Protein AF-A0A9E3R5L1-F1 (afdb_monomer)

Solvent-accessible surface area (backbone atoms only — not comparable to full-atom values): 11360 Å² total; per-residue (Å²): 120,70,68,60,60,53,52,54,38,52,51,32,18,50,50,22,29,52,51,31,49,51,34,52,47,50,62,72,44,40,66,56,45,39,36,76,72,64,64,63,73,70,47,83,95,72,54,56,70,69,57,54,51,51,49,53,48,43,71,44,42,57,57,54,51,43,52,50,36,45,52,46,30,72,76,67,40,86,84,52,50,42,67,37,18,50,55,19,38,45,42,63,57,52,50,49,52,46,42,60,71,43,39,40,62,52,51,51,64,70,58,50,41,78,62,45,54,67,53,44,50,67,32,57,52,72,88,45,89,71,7,42,32,52,25,14,48,65,42,39,66,73,75,44,84,59,65,65,37,39,58,74,58,43,33,73,45,60,39,72,74,57,90,66,88,68,69,75,94,38,79,31,46,41,83,24,35,53,32,90,47,84,70,58,84,40,40,31,27,45,35,33,33,60,44,96,88,44,24,27,71,46,76,46,83,44,73,106

Secondary structure (DSSP, 8-state):
-HHHHHHHHHHHHHHHHHHHHHHHHHHHSHHHIIIIIT-----GGG--HHHHHHHHHHHHHHHHHHHHHHHHHHHH-TTS-HHHHHHHHHHHHHHHHHHHHHHHHHHHHHH-----HHHHHHTTTTTSSS-HHHHHHHHHHHH---TT-BHHHHHHHH-SPPP-SS-TTSSEEEEEEE-SSSS--SEEEEEEEE-TTSBEEEEEEEE-

Nearest PDB structures (foldseek):
  7rj5-assembly1_E  TM=6.585E-01  e=2.493E-02  Escherichia coli
  7ri5-assembly1_E  TM=6.584E-01  e=5.677E-02  Escherichia coli
  7nri-assembly1_E  TM=5.928E-01  e=3.990E-02  Escherichia coli K-12
  6v05-assembly1_E  TM=5.918E-01  e=6.771E-02  Escherichia coli K-12
  9cny-assembly1_E  TM=6.026E-01  e=1.084E-01  Escherichia coli

Foldseek 3Di:
DVVVVVVQLVVLLQVLQVLLVVLVVCLVCVVVCCCVVVVPPDDPVRHDPVSVVVNVCSNCVSVVVLVVLVVCCVVPNPPHDSVSSVNSNCVVVVVVVCCLQCVLVVVLVVLADADDQVLLQVQPPQVDQFTPQSNHVVNCVVPPDQFFDAPVVVCSRRNDADDDPPPPVAPGKDWGHFDRHSDGPWTWIWGWHADPVRGTHDIDIDID

Structure (mmCIF, N/CA/C/O backbone):
data_AF-A0A9E3R5L1-F1
#
_entry.id   AF-A0A9E3R5L1-F1
#
loop_
_atom_site.group_PDB
_atom_site.id
_atom_site.type_symbol
_atom_site.label_atom_id
_atom_site.label_alt_id
_atom_site.label_comp_id
_atom_site.label_asym_id
_atom_site.label_entity_id
_atom_site.label_seq_id
_atom_site.pdbx_PDB_ins_code
_atom_site.Cartn_x
_atom_site.Cartn_y
_atom_site.Cartn_z
_atom_site.occupancy
_atom_site.B_iso_or_equiv
_atom_site.auth_seq_id
_atom_site.auth_comp_id
_atom_site.auth_asym_id
_atom_site.auth_atom_id
_atom_site.pdbx_PDB_model_num
ATOM 1 N N . MET A 1 1 ? -4.286 -2.050 -43.774 1.00 58.56 1 MET A N 1
ATOM 2 C CA . MET A 1 1 ? -3.396 -0.946 -43.329 1.00 58.56 1 MET A CA 1
ATOM 3 C C . MET A 1 1 ? -3.517 -0.615 -41.830 1.00 58.56 1 MET A C 1
ATOM 5 O O . MET A 1 1 ? -2.526 -0.241 -41.217 1.00 58.56 1 MET A O 1
ATOM 9 N N . THR A 1 2 ? -4.691 -0.752 -41.201 1.00 61.81 2 THR A N 1
ATOM 10 C CA . THR A 1 2 ? -4.907 -0.498 -39.755 1.00 61.81 2 THR A CA 1
ATOM 11 C C . THR A 1 2 ? -4.370 -1.606 -38.832 1.00 61.81 2 THR A C 1
ATOM 13 O O . THR A 1 2 ? -3.871 -1.323 -37.743 1.00 61.81 2 THR A O 1
ATOM 16 N N . THR A 1 3 ? -4.399 -2.863 -39.275 1.00 63.84 3 THR A N 1
ATOM 17 C CA . THR A 1 3 ? -3.914 -4.041 -38.530 1.00 63.84 3 THR A CA 1
ATOM 18 C C . THR A 1 3 ? -2.391 -4.076 -38.353 1.00 63.84 3 THR A C 1
ATOM 20 O O . THR A 1 3 ? -1.910 -4.432 -37.281 1.00 63.84 3 THR A O 1
ATOM 23 N N . GLU A 1 4 ? -1.616 -3.629 -39.343 1.00 64.50 4 GLU A N 1
ATOM 24 C CA . GLU A 1 4 ? -0.148 -3.555 -39.230 1.00 64.50 4 GLU A CA 1
ATOM 25 C C . GLU A 1 4 ? 0.301 -2.428 -38.287 1.00 64.50 4 GLU A C 1
ATOM 27 O O . GLU A 1 4 ? 1.125 -2.645 -37.400 1.00 64.50 4 GLU A O 1
ATOM 32 N N . ARG A 1 5 ? -0.334 -1.245 -38.366 1.00 66.12 5 ARG A N 1
ATOM 33 C CA . ARG A 1 5 ? -0.051 -0.117 -37.453 1.00 66.12 5 ARG A CA 1
ATOM 34 C C . ARG A 1 5 ? -0.268 -0.470 -35.980 1.00 66.12 5 ARG A C 1
ATOM 36 O O . ARG A 1 5 ? 0.468 0.018 -35.122 1.00 66.12 5 ARG A O 1
ATOM 43 N N . THR A 1 6 ? -1.272 -1.294 -35.682 1.00 68.00 6 THR A N 1
ATOM 44 C CA . THR A 1 6 ? -1.582 -1.739 -34.313 1.00 68.00 6 THR A CA 1
ATOM 45 C C . THR A 1 6 ? -0.683 -2.884 -33.845 1.00 68.00 6 THR A C 1
ATOM 47 O O . THR A 1 6 ? -0.411 -2.994 -32.649 1.00 68.00 6 THR A O 1
ATOM 50 N N . ALA A 1 7 ? -0.190 -3.733 -34.751 1.00 70.44 7 ALA A N 1
ATOM 51 C CA . ALA A 1 7 ? 0.807 -4.754 -34.431 1.00 70.44 7 ALA A CA 1
ATOM 52 C C . ALA A 1 7 ? 2.157 -4.126 -34.038 1.00 70.44 7 ALA A C 1
ATOM 54 O O . ALA A 1 7 ? 2.744 -4.519 -33.030 1.00 70.44 7 ALA A O 1
ATOM 55 N N . ASP A 1 8 ? 2.598 -3.087 -34.751 1.00 83.81 8 ASP A N 1
ATOM 56 C CA . ASP A 1 8 ? 3.853 -2.394 -34.435 1.00 83.81 8 ASP A CA 1
ATOM 57 C C . ASP A 1 8 ? 3.793 -1.657 -33.095 1.00 83.81 8 ASP A C 1
ATOM 59 O O . ASP A 1 8 ? 4.731 -1.728 -32.305 1.00 83.81 8 ASP A O 1
ATOM 63 N N . GLY A 1 9 ? 2.673 -0.994 -32.791 1.00 90.75 9 GLY A N 1
ATOM 64 C CA . GLY A 1 9 ? 2.480 -0.334 -31.496 1.00 90.75 9 GLY A CA 1
ATOM 65 C C . GLY A 1 9 ? 2.619 -1.300 -30.315 1.00 90.75 9 GLY A C 1
ATOM 66 O O . GLY A 1 9 ? 3.332 -1.002 -29.359 1.00 90.75 9 GLY A O 1
ATOM 67 N N . ARG A 1 10 ? 2.012 -2.490 -30.415 1.00 94.31 10 ARG A N 1
ATOM 68 C CA . ARG A 1 10 ? 2.097 -3.533 -29.378 1.00 94.31 10 ARG A CA 1
ATOM 69 C C . ARG A 1 10 ? 3.524 -4.030 -29.157 1.00 94.31 10 ARG A C 1
ATOM 71 O O . ARG A 1 10 ? 3.917 -4.225 -28.014 1.00 94.31 10 ARG A O 1
ATOM 78 N N . ARG A 1 11 ? 4.316 -4.180 -30.224 1.00 95.12 11 ARG A N 1
ATOM 79 C CA . ARG A 1 11 ? 5.730 -4.586 -30.127 1.00 95.12 11 ARG A CA 1
ATOM 80 C C . ARG A 1 11 ? 6.572 -3.550 -29.386 1.00 95.12 11 ARG A C 1
ATOM 82 O O . ARG A 1 11 ? 7.319 -3.915 -28.487 1.00 95.12 11 ARG A O 1
ATOM 89 N N . PHE A 1 12 ? 6.426 -2.266 -29.722 1.00 95.94 12 PHE A N 1
ATOM 90 C CA . PHE A 1 12 ? 7.156 -1.198 -29.031 1.00 95.94 12 PHE A CA 1
ATOM 91 C C . PHE A 1 12 ? 6.730 -1.063 -27.567 1.00 95.94 12 PHE A C 1
ATOM 93 O O . PHE A 1 12 ? 7.592 -0.877 -26.715 1.00 95.94 12 PHE A O 1
ATOM 100 N N . PHE A 1 13 ? 5.436 -1.216 -27.267 1.00 97.75 13 PHE A N 1
ATOM 101 C CA . PHE A 1 13 ? 4.949 -1.281 -25.888 1.00 97.75 13 PHE A CA 1
ATOM 102 C C . PHE A 1 13 ? 5.577 -2.447 -25.118 1.00 97.75 13 PHE A C 1
ATOM 104 O O . PHE A 1 13 ? 6.162 -2.232 -24.062 1.00 97.75 13 PHE A O 1
ATOM 111 N N . ALA A 1 14 ? 5.511 -3.665 -25.665 1.00 97.44 14 ALA A N 1
ATOM 112 C CA . ALA A 1 14 ? 6.086 -4.848 -25.031 1.00 97.44 14 ALA A CA 1
ATOM 113 C C . ALA A 1 14 ? 7.596 -4.695 -24.807 1.00 97.44 14 ALA A C 1
ATOM 115 O O . ALA A 1 14 ? 8.085 -5.034 -23.737 1.00 97.44 14 ALA A O 1
ATOM 116 N N . LEU A 1 15 ? 8.319 -4.122 -25.774 1.00 97.44 15 LEU A N 1
ATOM 117 C CA . LEU A 1 15 ? 9.743 -3.825 -25.638 1.00 97.44 15 LEU A CA 1
ATOM 118 C C . LEU A 1 15 ? 10.017 -2.862 -24.475 1.00 97.44 15 LEU A C 1
ATOM 120 O O . LEU A 1 15 ? 10.893 -3.137 -23.661 1.00 97.44 15 LEU A O 1
ATOM 124 N N . GLY A 1 16 ? 9.265 -1.760 -24.385 1.00 97.94 16 GLY A N 1
ATOM 125 C CA . GLY A 1 16 ? 9.401 -0.801 -23.286 1.00 97.94 16 GLY A CA 1
ATOM 126 C C . GLY A 1 16 ? 9.106 -1.435 -21.930 1.00 97.94 16 GLY A C 1
ATOM 127 O O . GLY A 1 16 ? 9.883 -1.264 -20.994 1.00 97.94 16 GLY A O 1
ATOM 128 N N . PHE A 1 17 ? 8.030 -2.220 -21.845 1.00 98.06 17 PHE A N 1
ATOM 129 C CA . PHE A 1 17 ? 7.652 -2.935 -20.628 1.00 98.06 17 PHE A CA 1
ATOM 130 C C . PHE A 1 17 ? 8.722 -3.941 -20.196 1.00 98.06 17 PHE A C 1
ATOM 132 O O . PHE A 1 17 ? 9.194 -3.868 -19.067 1.00 98.06 17 PHE A O 1
ATOM 139 N N . VAL A 1 18 ? 9.135 -4.847 -21.089 1.00 98.19 18 VAL A N 1
ATOM 140 C CA . VAL A 1 18 ? 10.108 -5.904 -20.775 1.00 98.19 18 VAL A CA 1
ATOM 141 C C . VAL A 1 18 ? 11.454 -5.307 -20.386 1.00 98.19 18 VAL A C 1
ATOM 143 O O . VAL A 1 18 ? 12.016 -5.718 -19.375 1.00 98.19 18 VAL A O 1
ATOM 146 N N . LEU A 1 19 ? 11.957 -4.321 -21.139 1.00 98.25 19 LEU A N 1
ATOM 147 C CA . LEU A 1 19 ? 13.237 -3.691 -20.819 1.00 98.25 19 LEU A CA 1
ATOM 148 C C . LEU A 1 19 ? 13.182 -2.984 -19.463 1.00 98.25 19 LEU A C 1
ATOM 150 O O . LEU A 1 19 ? 14.058 -3.200 -18.633 1.00 98.25 19 LEU A O 1
ATOM 154 N N . SER A 1 20 ? 12.143 -2.180 -19.217 1.00 98.00 20 SER A N 1
ATOM 155 C CA . SER A 1 20 ? 12.009 -1.475 -17.943 1.00 98.00 20 SER A CA 1
ATOM 156 C C . SER A 1 20 ? 11.840 -2.439 -16.773 1.00 98.00 20 SER A C 1
ATOM 158 O O . SER A 1 20 ? 12.512 -2.272 -15.762 1.00 98.00 20 SER A O 1
ATOM 160 N N . ALA A 1 21 ? 10.993 -3.462 -16.906 1.00 97.25 21 ALA A N 1
ATOM 161 C CA . ALA A 1 21 ? 10.775 -4.452 -15.858 1.00 97.25 21 ALA A CA 1
ATOM 162 C C . ALA A 1 21 ? 12.052 -5.248 -15.550 1.00 97.25 21 ALA A C 1
ATOM 164 O O . ALA A 1 21 ? 12.379 -5.437 -14.382 1.00 97.25 21 ALA A O 1
ATOM 165 N N . ALA A 1 22 ? 12.807 -5.657 -16.576 1.00 97.56 22 ALA A N 1
ATOM 166 C CA . ALA A 1 22 ? 14.082 -6.348 -16.402 1.00 97.56 22 ALA A CA 1
ATOM 167 C C . ALA A 1 22 ? 15.126 -5.458 -15.710 1.00 97.56 22 ALA A C 1
ATOM 169 O O . ALA A 1 22 ? 15.769 -5.905 -14.765 1.00 97.56 22 ALA A O 1
ATOM 170 N N . CYS A 1 23 ? 15.268 -4.194 -16.126 1.00 97.44 23 CYS A N 1
ATOM 171 C CA . CYS A 1 23 ? 16.170 -3.242 -15.472 1.00 97.44 23 CYS A CA 1
ATOM 172 C C . CYS A 1 23 ? 15.786 -3.009 -14.005 1.00 97.44 23 CYS A C 1
ATOM 174 O O . CYS A 1 23 ? 16.652 -3.070 -13.136 1.00 97.44 23 CYS A O 1
ATOM 176 N N . THR A 1 24 ? 14.500 -2.790 -13.713 1.00 95.19 24 THR A N 1
ATOM 177 C CA . THR A 1 24 ? 14.010 -2.623 -12.337 1.00 95.19 24 THR A CA 1
ATOM 178 C C . THR A 1 24 ? 14.262 -3.870 -11.493 1.00 95.19 24 THR A C 1
ATOM 180 O O . THR A 1 24 ? 14.730 -3.741 -10.368 1.00 95.19 24 THR A O 1
ATOM 183 N N . TRP A 1 25 ? 14.004 -5.064 -12.029 1.00 95.62 25 TRP A N 1
ATOM 184 C CA . TRP A 1 25 ? 14.258 -6.322 -11.327 1.00 95.62 25 TRP A CA 1
ATOM 185 C C . TRP A 1 25 ? 15.750 -6.528 -11.039 1.00 95.62 25 TRP A C 1
ATOM 187 O O . TRP A 1 25 ? 16.114 -6.819 -9.905 1.00 95.62 25 TRP A O 1
ATOM 197 N N . LEU A 1 26 ? 16.625 -6.283 -12.022 1.00 96.00 26 LEU A N 1
ATOM 198 C CA . LEU A 1 26 ? 18.078 -6.360 -11.835 1.00 96.00 26 LEU A CA 1
ATOM 199 C C . LEU A 1 26 ? 18.577 -5.381 -10.767 1.00 96.00 26 LEU A C 1
ATOM 201 O O . LEU A 1 26 ? 19.462 -5.726 -9.992 1.00 96.00 26 LEU A O 1
ATOM 205 N N . ILE A 1 27 ? 18.017 -4.170 -10.722 1.00 94.75 27 ILE A N 1
ATOM 206 C CA . ILE A 1 27 ? 18.350 -3.174 -9.698 1.00 94.75 27 ILE A CA 1
ATOM 207 C C . ILE A 1 27 ? 17.799 -3.575 -8.331 1.00 94.75 27 ILE A C 1
ATOM 209 O O . ILE A 1 27 ? 18.459 -3.303 -7.339 1.00 94.75 27 ILE A O 1
ATOM 213 N N . ALA A 1 28 ? 16.622 -4.192 -8.245 1.00 93.69 28 ALA A N 1
ATOM 214 C CA . ALA A 1 28 ? 16.055 -4.635 -6.972 1.00 93.69 28 ALA A CA 1
ATOM 215 C C . ALA A 1 28 ? 16.839 -5.819 -6.379 1.00 93.69 28 ALA A C 1
ATOM 217 O O . ALA A 1 28 ? 17.148 -5.821 -5.192 1.00 93.69 28 ALA A O 1
ATOM 218 N N . GLU A 1 29 ? 17.227 -6.776 -7.222 1.00 95.19 29 GLU A N 1
ATOM 219 C CA . GLU A 1 29 ? 17.866 -8.037 -6.819 1.00 95.19 29 GLU A CA 1
ATOM 220 C C . GLU A 1 29 ? 19.400 -8.009 -6.919 1.00 95.19 29 GLU A C 1
ATOM 222 O O . GLU A 1 29 ? 20.059 -9.040 -6.784 1.00 95.19 29 GLU A O 1
ATOM 227 N N . TRP A 1 30 ? 20.004 -6.842 -7.167 1.00 94.12 30 TRP A N 1
ATOM 228 C CA . TRP A 1 30 ? 21.437 -6.732 -7.467 1.00 94.12 30 TRP A CA 1
ATOM 229 C C . TRP A 1 30 ? 22.332 -7.361 -6.392 1.00 94.12 30 TRP A C 1
ATOM 231 O O . TRP A 1 30 ? 23.355 -7.957 -6.721 1.00 94.12 30 TRP A O 1
ATOM 241 N N . TYR A 1 31 ? 21.955 -7.225 -5.117 1.00 94.06 31 TYR A N 1
ATOM 242 C CA . TYR A 1 31 ? 22.738 -7.699 -3.978 1.00 94.06 31 TYR A CA 1
ATOM 243 C C . TYR A 1 31 ? 22.744 -9.229 -3.915 1.00 94.06 31 TYR A C 1
ATOM 245 O O . TYR A 1 31 ? 23.804 -9.848 -3.827 1.00 94.06 31 TYR A O 1
ATOM 253 N N . THR A 1 32 ? 21.564 -9.832 -4.055 1.00 93.69 32 THR A N 1
ATOM 254 C CA . THR A 1 32 ? 21.370 -11.281 -4.157 1.00 93.69 32 THR A CA 1
ATOM 255 C C . THR A 1 32 ? 22.082 -11.840 -5.384 1.00 93.69 32 THR A C 1
ATOM 257 O O . THR A 1 32 ? 22.813 -12.818 -5.283 1.00 93.69 32 THR A O 1
ATOM 260 N N . ILE A 1 33 ? 21.972 -11.188 -6.544 1.00 93.00 33 ILE A N 1
ATOM 261 C CA . ILE A 1 33 ? 22.686 -11.611 -7.757 1.00 93.00 33 ILE A CA 1
ATOM 262 C C . ILE A 1 33 ? 24.207 -11.543 -7.547 1.00 93.00 33 ILE A C 1
ATOM 264 O O . ILE A 1 33 ? 24.923 -12.489 -7.870 1.00 93.00 33 ILE A O 1
ATOM 268 N N . ALA A 1 34 ? 24.722 -10.446 -6.991 1.00 92.25 34 ALA A N 1
ATOM 269 C CA . ALA A 1 34 ? 26.155 -10.272 -6.777 1.00 92.25 34 ALA A CA 1
ATOM 270 C C . ALA A 1 34 ? 26.734 -11.323 -5.818 1.00 92.25 34 ALA A C 1
ATOM 272 O O . ALA A 1 34 ? 27.814 -11.852 -6.075 1.00 92.25 34 ALA A O 1
ATOM 273 N N . ASN A 1 35 ? 26.025 -11.642 -4.737 1.00 94.44 35 ASN A N 1
ATOM 274 C CA . ASN A 1 35 ? 26.550 -12.507 -3.685 1.00 94.44 35 ASN A CA 1
ATOM 275 C C . ASN A 1 35 ? 26.184 -13.976 -3.870 1.00 94.44 35 ASN A C 1
ATOM 277 O O . ASN A 1 35 ? 27.074 -14.822 -3.818 1.00 94.44 35 ASN A O 1
ATOM 281 N N . ASP A 1 36 ? 24.921 -14.277 -4.149 1.00 95.12 36 ASP A N 1
ATOM 282 C CA . ASP A 1 36 ? 24.429 -15.655 -4.167 1.00 95.12 36 ASP A CA 1
ATOM 283 C C . ASP A 1 36 ? 24.632 -16.311 -5.536 1.00 95.12 36 ASP A C 1
ATOM 285 O O . ASP A 1 36 ? 24.897 -17.509 -5.618 1.00 95.12 36 ASP A O 1
ATOM 289 N N . VAL A 1 37 ? 24.544 -15.534 -6.624 1.00 93.06 37 VAL A N 1
ATOM 290 C CA . VAL A 1 37 ? 24.719 -16.055 -7.992 1.00 93.06 37 VAL A CA 1
ATOM 291 C C . VAL A 1 37 ? 26.166 -15.925 -8.461 1.00 93.06 37 VAL A C 1
ATOM 293 O O . VAL A 1 37 ? 26.710 -16.857 -9.049 1.00 93.06 37 VAL A O 1
ATOM 296 N N . LEU A 1 38 ? 26.793 -14.770 -8.225 1.00 91.69 38 LEU A N 1
ATOM 297 C CA . LEU A 1 38 ? 28.135 -14.467 -8.732 1.00 91.69 38 LEU A CA 1
ATOM 298 C C . LEU A 1 38 ? 29.252 -14.670 -7.697 1.00 91.69 38 LEU A C 1
ATOM 300 O O . LEU A 1 38 ? 30.423 -14.626 -8.071 1.00 91.69 38 LEU A O 1
ATOM 304 N N . GLY A 1 39 ? 28.923 -14.895 -6.420 1.00 92.06 39 GLY A N 1
ATOM 305 C CA . GLY A 1 39 ? 29.913 -15.174 -5.374 1.00 92.06 39 GLY A CA 1
ATOM 306 C C . GLY A 1 39 ? 30.862 -14.010 -5.074 1.00 92.06 39 GLY A C 1
ATOM 307 O O . GLY A 1 39 ? 31.982 -14.239 -4.626 1.00 92.06 39 GLY A O 1
ATOM 308 N N . LEU A 1 40 ? 30.456 -12.764 -5.345 1.00 89.44 40 LEU A N 1
ATOM 309 C CA . LEU A 1 40 ? 3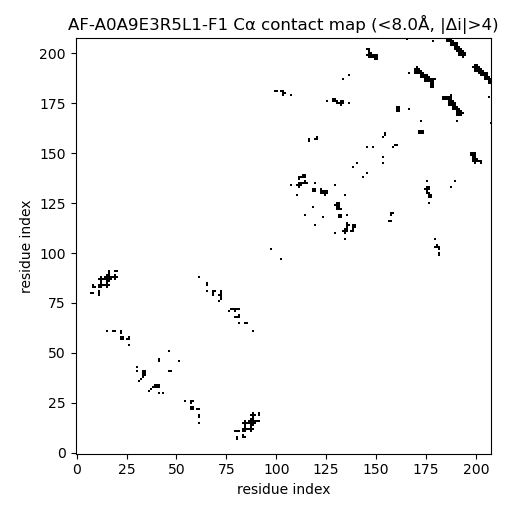1.347 -11.598 -5.293 1.00 89.44 40 LEU A CA 1
ATOM 310 C C . LEU A 1 40 ? 31.664 -11.115 -3.869 1.00 89.44 40 LEU A C 1
ATOM 312 O O . LEU A 1 40 ? 32.574 -10.303 -3.706 1.00 89.44 40 LEU A O 1
ATOM 316 N N . GLY A 1 41 ? 30.931 -11.579 -2.851 1.00 91.44 41 GLY A N 1
ATOM 317 C CA . GLY A 1 41 ? 31.167 -11.208 -1.450 1.00 91.44 41 GLY A CA 1
ATOM 318 C C . GLY A 1 41 ? 31.063 -9.699 -1.189 1.00 91.44 41 GLY A C 1
ATOM 319 O O . GLY A 1 41 ? 31.788 -9.155 -0.358 1.00 91.44 41 GLY A O 1
ATOM 320 N N . VAL A 1 42 ? 30.198 -9.008 -1.931 1.00 92.06 42 VAL A N 1
ATOM 321 C CA . VAL A 1 42 ? 29.981 -7.567 -1.831 1.00 92.06 42 VAL A CA 1
ATOM 322 C C . VAL A 1 42 ? 29.222 -7.249 -0.550 1.00 92.06 42 VAL A C 1
ATOM 324 O O . VAL A 1 42 ? 28.096 -7.702 -0.346 1.00 92.06 42 VAL A O 1
ATOM 327 N N . VAL A 1 43 ? 29.811 -6.393 0.280 1.00 92.62 43 VAL A N 1
ATOM 328 C CA . VAL A 1 43 ? 29.122 -5.748 1.401 1.00 92.62 43 VAL A CA 1
ATOM 329 C C . VAL A 1 43 ? 28.476 -4.460 0.895 1.00 92.62 43 VAL A C 1
ATOM 331 O O . VAL A 1 43 ? 29.093 -3.703 0.145 1.00 92.62 43 VAL A O 1
ATOM 334 N N . TYR A 1 44 ? 27.225 -4.211 1.289 1.00 86.62 44 TYR A N 1
ATOM 335 C CA . TYR A 1 44 ? 26.420 -3.101 0.768 1.00 86.62 44 TYR A CA 1
ATOM 336 C C . TYR A 1 44 ? 27.114 -1.735 0.918 1.00 86.62 44 TYR A C 1
ATOM 338 O O . TYR A 1 44 ? 27.223 -0.989 -0.057 1.00 86.62 44 TYR A O 1
ATOM 346 N N . ASP A 1 45 ? 27.648 -1.447 2.109 1.00 88.81 45 ASP A N 1
ATOM 347 C CA . ASP A 1 45 ? 28.280 -0.161 2.439 1.00 88.81 45 ASP A CA 1
ATOM 348 C C . ASP A 1 45 ? 29.633 0.055 1.750 1.00 88.81 45 ASP A C 1
ATOM 350 O O . ASP A 1 45 ? 30.060 1.192 1.554 1.00 88.81 45 ASP A O 1
ATOM 354 N N . THR A 1 46 ? 30.309 -1.023 1.348 1.00 89.50 46 THR A N 1
ATOM 355 C CA . THR A 1 46 ? 31.633 -0.976 0.705 1.00 89.50 46 THR A CA 1
ATOM 356 C C . THR A 1 46 ? 31.585 -1.448 -0.745 1.00 89.50 46 THR A C 1
ATOM 358 O O . THR A 1 46 ? 32.587 -1.899 -1.306 1.00 89.50 46 THR A O 1
ATOM 361 N N . ARG A 1 47 ? 30.411 -1.332 -1.379 1.00 92.44 47 ARG A N 1
ATOM 362 C CA . ARG A 1 47 ? 30.209 -1.773 -2.758 1.00 92.44 47 ARG A CA 1
ATOM 363 C C . ARG A 1 47 ? 31.175 -1.072 -3.729 1.00 92.44 47 ARG A C 1
ATOM 365 O O . ARG A 1 47 ? 31.346 0.148 -3.653 1.00 92.44 47 ARG A O 1
ATOM 372 N N . PRO A 1 48 ? 31.788 -1.808 -4.676 1.00 92.94 48 PRO A N 1
ATOM 373 C CA . PRO A 1 48 ? 32.721 -1.224 -5.632 1.00 92.94 48 PRO A CA 1
ATOM 374 C C . PRO A 1 48 ? 32.084 -0.128 -6.494 1.00 92.94 48 PRO A C 1
ATOM 376 O O . PRO A 1 48 ? 30.948 -0.262 -6.949 1.00 92.94 48 PRO A O 1
ATOM 379 N N . ALA A 1 49 ? 32.847 0.920 -6.814 1.00 94.94 49 ALA A N 1
ATOM 380 C CA . ALA A 1 49 ? 32.355 2.04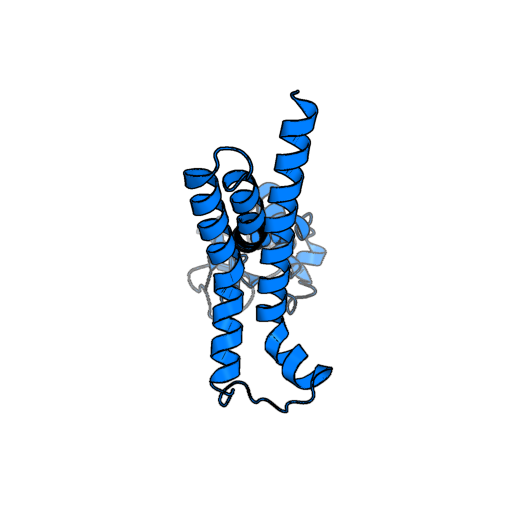1 -7.619 1.00 94.94 49 ALA A CA 1
ATOM 381 C C . ALA A 1 49 ? 31.835 1.615 -9.005 1.00 94.94 49 ALA A C 1
ATOM 383 O O . ALA A 1 49 ? 30.836 2.148 -9.483 1.00 94.94 49 ALA A O 1
ATOM 384 N N . TRP A 1 50 ? 32.464 0.618 -9.640 1.00 94.31 50 TRP A N 1
ATOM 385 C CA . TRP A 1 50 ? 32.009 0.102 -10.936 1.00 94.31 50 TRP A CA 1
ATOM 386 C C . TRP A 1 50 ? 30.597 -0.492 -10.858 1.00 94.31 50 TRP A C 1
ATOM 388 O O . TRP A 1 50 ? 29.822 -0.349 -11.799 1.00 94.31 50 TRP A O 1
ATOM 398 N N . LEU A 1 51 ? 30.244 -1.119 -9.731 1.00 92.69 51 LEU A N 1
ATOM 399 C CA . LEU A 1 51 ? 28.938 -1.739 -9.539 1.00 92.69 51 LEU A CA 1
ATOM 400 C C . LEU A 1 51 ? 27.853 -0.670 -9.411 1.00 92.69 51 LEU A C 1
ATOM 402 O O . LEU A 1 51 ? 26.798 -0.789 -10.026 1.00 92.69 51 LEU A O 1
ATOM 406 N N . VAL A 1 52 ? 28.153 0.423 -8.704 1.00 93.12 52 VAL A N 1
ATOM 407 C CA . VAL A 1 52 ? 27.278 1.603 -8.641 1.00 93.12 52 VAL A CA 1
ATOM 408 C C . VAL A 1 52 ? 27.033 2.169 -10.041 1.00 93.12 52 VAL A C 1
ATOM 410 O O . VAL A 1 52 ? 25.887 2.401 -10.411 1.00 93.12 52 VAL A O 1
ATOM 413 N N . VAL A 1 53 ? 28.085 2.321 -10.853 1.00 95.94 53 VAL A N 1
ATOM 414 C CA . VAL A 1 53 ? 27.958 2.811 -12.238 1.00 95.94 53 VAL A CA 1
ATOM 415 C C . VAL A 1 53 ? 27.081 1.889 -13.089 1.00 95.94 53 VAL A C 1
ATOM 417 O O . VAL A 1 53 ? 26.248 2.377 -13.850 1.00 95.94 53 VAL A O 1
ATOM 420 N N . VAL A 1 54 ? 27.226 0.567 -12.954 1.00 94.69 54 VAL A N 1
ATOM 421 C CA . VAL A 1 54 ? 26.369 -0.403 -13.658 1.00 94.69 54 VAL A CA 1
ATOM 422 C C . VAL A 1 54 ? 24.905 -0.252 -13.240 1.00 94.69 54 VAL A C 1
ATOM 424 O O . VAL A 1 54 ? 24.030 -0.221 -14.103 1.00 94.69 54 VAL A O 1
ATOM 427 N N . MET A 1 55 ? 24.628 -0.120 -11.941 1.00 94.12 55 MET A N 1
ATOM 428 C CA . MET A 1 55 ? 23.263 0.052 -11.432 1.00 94.12 55 MET A CA 1
ATOM 429 C C . MET A 1 55 ? 22.621 1.354 -11.927 1.00 94.12 55 MET A C 1
ATOM 431 O O . MET A 1 55 ? 21.482 1.339 -12.392 1.00 94.12 55 MET A O 1
ATOM 435 N N . GLU A 1 56 ? 23.362 2.461 -11.893 1.00 95.19 56 GLU A N 1
ATOM 436 C CA . GLU A 1 56 ? 22.911 3.745 -12.441 1.00 95.19 56 GLU A CA 1
ATOM 437 C C . GLU A 1 56 ? 22.628 3.635 -13.945 1.00 95.19 56 GLU A C 1
ATOM 439 O O . GLU A 1 56 ? 21.571 4.050 -14.424 1.00 95.19 56 GLU A O 1
ATOM 444 N N . ALA A 1 57 ? 23.527 2.999 -14.703 1.00 96.56 57 ALA A N 1
ATOM 445 C CA . ALA A 1 57 ? 23.337 2.783 -16.133 1.00 96.56 57 ALA A CA 1
ATOM 446 C C . ALA A 1 57 ? 22.076 1.955 -16.432 1.00 96.56 57 ALA A C 1
ATOM 448 O O . ALA A 1 57 ? 21.321 2.301 -17.342 1.00 96.56 57 ALA A O 1
ATOM 449 N N . LEU A 1 58 ? 21.809 0.902 -15.651 1.00 96.50 58 LEU A N 1
ATOM 450 C CA . LEU A 1 58 ? 20.579 0.111 -15.761 1.00 96.50 58 LEU A CA 1
ATOM 451 C C . LEU A 1 58 ? 19.328 0.955 -15.482 1.00 96.50 58 LEU A C 1
ATOM 453 O O . LEU A 1 58 ? 18.318 0.768 -16.158 1.00 96.50 58 LEU A O 1
ATOM 457 N N . GLY A 1 59 ? 19.396 1.904 -14.544 1.00 94.94 59 GLY A N 1
ATOM 458 C CA . GLY A 1 59 ? 18.278 2.793 -14.214 1.00 94.94 59 GLY A CA 1
ATOM 459 C C . GLY A 1 59 ? 17.939 3.761 -15.349 1.00 94.94 59 GLY A C 1
ATOM 460 O O . GLY A 1 59 ? 16.768 4.039 -15.617 1.00 94.94 59 GLY A O 1
ATOM 461 N N . TRP A 1 60 ? 18.959 4.228 -16.071 1.00 97.00 60 TRP A N 1
ATOM 462 C CA . TRP A 1 60 ? 18.801 5.136 -17.209 1.00 97.00 60 TRP A CA 1
ATOM 463 C C . TRP A 1 60 ? 18.524 4.433 -18.541 1.00 97.00 60 TRP A C 1
ATOM 465 O O . TRP A 1 60 ? 18.025 5.074 -19.472 1.00 97.00 60 TRP A O 1
ATOM 475 N N . LEU A 1 61 ? 18.808 3.133 -18.658 1.00 97.69 61 LEU A N 1
ATOM 476 C CA . LEU A 1 61 ? 18.744 2.396 -19.922 1.00 97.69 61 LEU A CA 1
ATOM 477 C C . LEU A 1 61 ? 17.374 2.484 -20.631 1.00 97.69 61 LEU A C 1
ATOM 479 O O . LEU A 1 61 ? 17.364 2.804 -21.827 1.00 97.69 61 LEU A O 1
ATOM 483 N N . PRO A 1 62 ? 16.215 2.298 -19.961 1.00 97.62 62 PRO A N 1
ATOM 484 C CA . PRO A 1 62 ? 14.917 2.423 -20.626 1.00 97.62 62 PRO A CA 1
ATOM 485 C C . PRO A 1 62 ? 14.681 3.821 -21.220 1.00 97.62 62 PRO A C 1
ATOM 487 O O . PRO A 1 62 ? 14.093 3.950 -22.299 1.00 97.62 62 PRO A O 1
ATOM 490 N N . TRP A 1 63 ? 15.185 4.864 -20.557 1.00 96.81 63 TRP A N 1
ATOM 491 C CA . TRP A 1 63 ? 15.036 6.262 -20.964 1.00 96.81 63 TRP A CA 1
ATOM 492 C C . TRP A 1 63 ? 16.015 6.654 -22.072 1.00 96.81 63 TRP A C 1
ATOM 494 O O . TRP A 1 63 ? 15.640 7.371 -23.001 1.00 96.81 63 TRP A O 1
ATOM 504 N N . ALA A 1 64 ? 17.237 6.120 -22.043 1.00 97.75 64 ALA A N 1
ATOM 505 C CA . ALA A 1 64 ? 18.204 6.276 -23.124 1.00 97.75 64 ALA A CA 1
ATOM 506 C C . ALA A 1 64 ? 17.675 5.672 -24.438 1.00 97.75 64 ALA A C 1
ATOM 508 O O . ALA A 1 64 ? 17.759 6.299 -25.497 1.00 97.75 64 ALA A O 1
ATOM 509 N N . VAL A 1 65 ? 17.045 4.491 -24.371 1.00 97.81 65 VAL A N 1
ATOM 510 C CA . VAL A 1 65 ? 16.386 3.871 -25.531 1.00 97.81 65 VAL A CA 1
ATOM 511 C C . VAL A 1 65 ? 15.199 4.712 -26.009 1.00 97.81 65 VAL A C 1
ATOM 513 O O . VAL A 1 65 ? 15.056 4.913 -27.215 1.00 97.81 65 VAL A O 1
ATOM 516 N N . LEU A 1 66 ? 14.385 5.276 -25.108 1.00 97.75 66 LEU A N 1
ATOM 517 C CA . LEU A 1 66 ? 13.314 6.206 -25.495 1.00 97.75 66 LEU A CA 1
ATOM 518 C C . LEU A 1 66 ? 13.864 7.422 -26.255 1.00 97.75 66 LEU A C 1
ATOM 520 O O . LEU A 1 66 ? 13.337 7.769 -27.315 1.00 97.75 66 LEU A O 1
ATOM 524 N N . ALA A 1 67 ? 14.929 8.048 -25.747 1.00 97.62 67 ALA A N 1
ATOM 525 C CA . ALA A 1 67 ? 15.571 9.187 -26.396 1.00 97.62 67 ALA A CA 1
ATOM 526 C C . ALA A 1 67 ? 16.094 8.812 -27.792 1.00 97.62 67 ALA A C 1
ATOM 528 O O . ALA A 1 67 ? 15.844 9.528 -28.766 1.00 97.62 67 ALA A O 1
ATOM 529 N N . LEU A 1 68 ? 16.730 7.644 -27.926 1.00 97.50 68 LEU A N 1
ATOM 530 C CA . LEU A 1 68 ? 17.178 7.123 -29.215 1.00 97.50 68 LEU A CA 1
ATOM 531 C C . LEU A 1 68 ? 16.006 6.909 -30.186 1.00 97.50 68 LEU A C 1
ATOM 533 O O . LEU A 1 68 ? 16.076 7.331 -31.342 1.00 97.50 68 LEU A O 1
ATOM 537 N N . LEU A 1 69 ? 14.903 6.309 -29.728 1.00 96.19 69 LEU A N 1
ATOM 538 C CA . LEU A 1 69 ? 13.699 6.123 -30.542 1.00 96.19 69 LEU A CA 1
ATOM 539 C C . LEU A 1 69 ? 13.076 7.464 -30.952 1.00 96.19 69 LEU A C 1
ATOM 541 O O . LEU A 1 69 ? 12.598 7.587 -32.079 1.00 96.19 69 LEU A O 1
ATOM 545 N N . ALA A 1 70 ? 13.107 8.482 -30.092 1.00 96.06 70 ALA A N 1
ATOM 546 C CA . ALA A 1 70 ? 12.651 9.828 -30.431 1.00 96.06 70 ALA A CA 1
ATOM 547 C C . ALA A 1 70 ? 13.536 10.478 -31.513 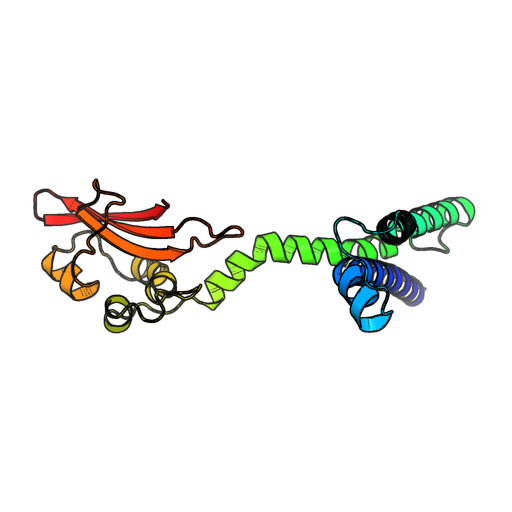1.00 96.06 70 ALA A C 1
ATOM 549 O O . ALA A 1 70 ? 13.014 11.038 -32.480 1.00 96.06 70 ALA A O 1
ATOM 550 N N . ILE A 1 71 ? 14.861 10.324 -31.424 1.00 96.75 71 ILE A N 1
ATOM 551 C CA . ILE A 1 71 ? 15.807 10.803 -32.446 1.00 96.75 71 ILE A CA 1
ATOM 552 C C . ILE A 1 71 ? 15.570 10.087 -33.782 1.00 96.75 71 ILE A C 1
ATOM 554 O O . ILE A 1 71 ? 15.488 10.731 -34.831 1.00 96.75 71 ILE A O 1
ATOM 558 N N . ILE A 1 72 ? 15.412 8.760 -33.765 1.00 95.38 72 ILE A N 1
ATOM 559 C CA . ILE A 1 72 ? 15.106 7.977 -34.970 1.00 95.38 72 ILE A CA 1
ATOM 560 C C . ILE A 1 72 ? 13.766 8.423 -35.562 1.00 95.38 72 ILE A C 1
ATOM 562 O O . ILE A 1 72 ? 13.670 8.618 -36.773 1.00 95.38 72 ILE A O 1
ATOM 566 N N . ARG A 1 73 ? 12.749 8.648 -34.721 1.00 93.69 73 ARG A N 1
ATOM 567 C CA . ARG A 1 73 ? 11.428 9.135 -35.140 1.00 93.69 73 ARG A CA 1
ATOM 568 C C . ARG A 1 73 ? 11.502 10.495 -35.830 1.00 93.69 73 ARG A C 1
ATOM 570 O O . ARG A 1 73 ? 10.751 10.711 -36.784 1.00 93.69 73 ARG A O 1
ATOM 577 N N . ALA A 1 74 ? 12.362 11.388 -35.340 1.00 95.06 74 ALA A N 1
ATOM 578 C CA . ALA A 1 74 ? 12.576 12.716 -35.906 1.00 95.06 74 ALA A CA 1
ATOM 579 C C . ALA A 1 74 ? 13.318 12.654 -37.251 1.00 95.06 74 ALA A C 1
ATOM 581 O O . ALA A 1 74 ? 12.955 13.368 -38.179 1.00 95.06 74 ALA A O 1
ATOM 582 N N . ARG A 1 75 ? 14.316 11.768 -37.385 1.00 95.62 75 ARG A N 1
ATOM 583 C CA . ARG A 1 75 ? 15.153 11.664 -38.595 1.00 95.62 75 ARG A CA 1
ATOM 584 C C . ARG A 1 75 ? 14.561 10.800 -39.709 1.00 95.62 75 ARG A C 1
ATOM 586 O O . ARG A 1 75 ? 14.798 11.077 -40.876 1.00 95.62 75 ARG A O 1
ATOM 593 N N . ARG A 1 76 ? 13.851 9.721 -39.367 1.00 91.31 76 ARG A N 1
ATOM 594 C CA . ARG A 1 76 ? 13.401 8.682 -40.318 1.00 91.31 76 ARG A CA 1
ATOM 595 C C . ARG A 1 76 ? 11.880 8.555 -40.423 1.00 91.31 76 ARG A C 1
ATOM 597 O O . ARG A 1 76 ? 11.380 7.639 -41.068 1.00 91.31 76 ARG A O 1
ATOM 604 N N . GLY A 1 77 ? 11.126 9.451 -39.788 1.00 86.88 77 GLY A N 1
ATOM 605 C CA . GLY A 1 77 ? 9.667 9.411 -39.825 1.00 86.88 77 GLY A CA 1
ATOM 606 C C . GLY A 1 77 ? 9.071 8.258 -38.996 1.00 86.88 77 GLY A C 1
ATOM 607 O O . GLY A 1 77 ? 9.696 7.778 -38.049 1.00 86.88 77 GLY A O 1
ATOM 608 N N . PRO A 1 78 ? 7.828 7.823 -39.276 1.00 85.12 78 PRO A N 1
ATOM 609 C CA . PRO A 1 78 ? 7.014 6.987 -38.383 1.00 85.12 78 PRO A CA 1
ATOM 610 C C . PRO A 1 78 ? 7.377 5.488 -38.359 1.00 85.12 78 PRO A C 1
ATOM 612 O O . PRO A 1 78 ? 6.503 4.666 -38.080 1.00 85.12 78 PRO A O 1
ATOM 615 N N . VAL A 1 79 ? 8.642 5.141 -38.619 1.00 87.62 79 VAL A N 1
ATOM 616 C CA . VAL A 1 79 ? 9.171 3.761 -38.582 1.00 87.62 79 VAL A CA 1
ATOM 617 C C . VAL A 1 79 ? 9.196 3.203 -37.154 1.00 87.62 79 VAL A C 1
ATOM 619 O O . VAL A 1 79 ? 9.037 2.007 -36.943 1.00 87.62 79 VAL A O 1
ATOM 622 N N . VAL A 1 80 ? 9.349 4.077 -36.157 1.00 90.88 80 VAL A N 1
ATOM 623 C CA . VAL A 1 80 ? 9.358 3.718 -34.732 1.00 90.88 80 VAL A CA 1
ATOM 624 C C . VAL A 1 80 ? 8.184 4.351 -33.986 1.00 90.88 80 VAL A C 1
ATOM 626 O O . VAL A 1 80 ? 7.631 5.375 -34.403 1.00 90.88 80 VAL A O 1
ATOM 629 N N . ARG A 1 81 ? 7.792 3.747 -32.858 1.00 93.62 81 ARG A N 1
ATOM 630 C CA . ARG A 1 81 ? 6.665 4.197 -32.022 1.00 93.62 81 ARG A CA 1
ATOM 631 C C . ARG A 1 81 ? 7.148 4.582 -30.610 1.00 93.62 81 ARG A C 1
ATOM 633 O O . ARG A 1 81 ? 6.872 3.845 -29.666 1.00 93.62 81 ARG A O 1
ATOM 640 N N . PRO A 1 82 ? 7.835 5.731 -30.436 1.00 93.81 82 PRO A N 1
ATOM 641 C CA . PRO A 1 82 ? 8.397 6.126 -29.140 1.00 93.81 82 PRO A CA 1
ATOM 642 C C . PRO A 1 82 ? 7.325 6.300 -28.059 1.00 93.81 82 PRO A C 1
ATOM 644 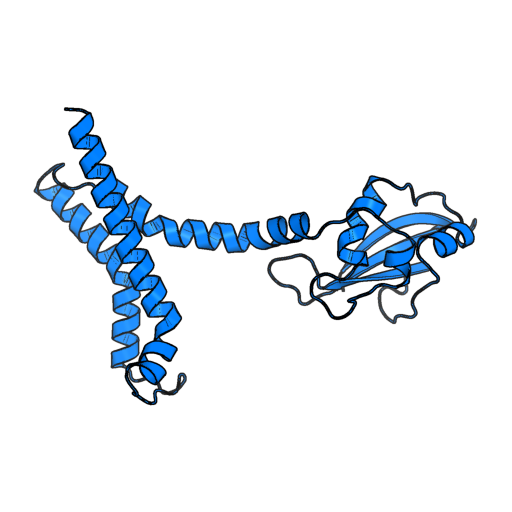O O . PRO A 1 82 ? 7.566 5.941 -26.917 1.00 93.81 82 PRO A O 1
ATOM 647 N N . LEU A 1 83 ? 6.117 6.757 -28.415 1.00 94.75 83 LEU A N 1
ATOM 648 C CA . LEU A 1 83 ? 5.010 6.867 -27.459 1.00 94.75 83 LEU A CA 1
ATOM 649 C C . LEU A 1 83 ? 4.549 5.495 -26.943 1.00 94.75 83 LEU A C 1
ATOM 651 O O . LEU A 1 83 ? 4.351 5.331 -25.747 1.00 94.75 83 LEU A O 1
ATOM 655 N N . ALA A 1 84 ? 4.406 4.502 -27.828 1.00 95.88 84 ALA A N 1
ATOM 656 C CA . ALA A 1 84 ? 4.010 3.156 -27.413 1.00 95.88 84 ALA A CA 1
ATOM 657 C C . ALA A 1 84 ? 5.072 2.528 -26.501 1.00 95.88 84 ALA A C 1
ATOM 659 O O . ALA A 1 84 ? 4.731 1.951 -25.474 1.00 95.88 84 ALA A O 1
ATOM 660 N N . TYR A 1 85 ? 6.350 2.714 -26.842 1.00 97.81 85 TYR A N 1
ATOM 661 C CA . TYR A 1 85 ? 7.468 2.323 -25.988 1.00 97.81 85 TYR A CA 1
ATOM 662 C C . TYR A 1 85 ? 7.435 3.029 -24.627 1.00 97.81 85 TYR A C 1
ATOM 664 O O . TYR A 1 85 ? 7.543 2.360 -23.606 1.00 97.81 85 TYR A O 1
ATOM 672 N N . ALA A 1 86 ? 7.238 4.351 -24.598 1.00 97.75 86 ALA A N 1
ATOM 673 C CA . ALA A 1 86 ? 7.191 5.133 -23.363 1.00 97.75 86 ALA A CA 1
ATOM 674 C C . ALA A 1 86 ? 6.073 4.658 -22.426 1.00 97.75 86 ALA A C 1
ATOM 676 O O . ALA A 1 86 ? 6.304 4.513 -2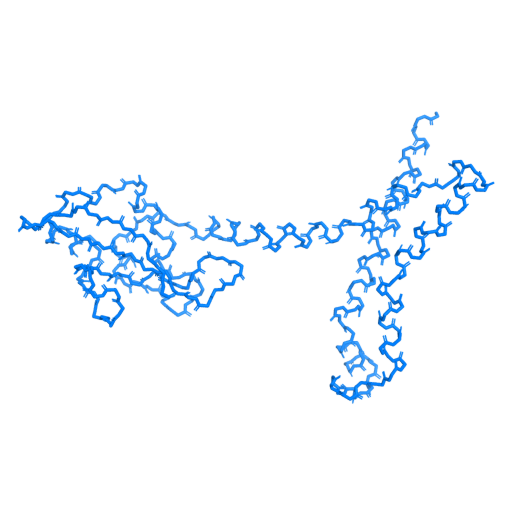1.231 1.00 97.75 86 ALA A O 1
ATOM 677 N N . LEU A 1 87 ? 4.887 4.357 -22.966 1.00 97.81 87 LEU A N 1
ATOM 678 C CA . LEU A 1 87 ? 3.784 3.788 -22.188 1.00 97.81 87 LEU A CA 1
ATOM 679 C C . LEU A 1 87 ? 4.152 2.419 -21.596 1.00 97.81 87 LEU A C 1
ATOM 681 O O . LEU A 1 87 ? 3.870 2.161 -20.428 1.00 97.81 87 LEU A O 1
ATOM 685 N N . GLY A 1 88 ? 4.821 1.565 -22.375 1.00 97.88 88 GLY A N 1
ATOM 686 C CA . GLY A 1 88 ? 5.331 0.282 -21.891 1.00 97.88 88 GLY A CA 1
ATOM 687 C C . GLY A 1 88 ? 6.350 0.454 -20.767 1.00 97.88 88 GLY A C 1
ATOM 688 O O . GLY A 1 88 ? 6.194 -0.134 -19.702 1.00 97.88 88 GLY A O 1
ATOM 689 N N . ALA A 1 89 ? 7.348 1.316 -20.972 1.00 97.81 89 ALA A N 1
ATOM 690 C CA . ALA A 1 89 ? 8.400 1.594 -19.996 1.00 97.81 89 ALA A CA 1
ATOM 691 C C . ALA A 1 89 ? 7.864 2.244 -18.710 1.00 97.81 89 ALA A C 1
ATOM 693 O O . ALA A 1 89 ? 8.342 1.946 -17.625 1.00 97.81 89 ALA A O 1
ATOM 694 N N . ALA A 1 90 ? 6.831 3.085 -18.799 1.00 97.00 90 ALA A N 1
ATOM 695 C CA . ALA A 1 90 ? 6.196 3.690 -17.630 1.00 97.00 90 ALA A CA 1
ATOM 696 C C . ALA A 1 90 ? 5.315 2.706 -16.835 1.00 97.00 90 ALA A C 1
ATOM 698 O O . ALA A 1 90 ? 5.036 2.948 -15.661 1.00 97.00 90 ALA A O 1
ATOM 699 N N . THR A 1 91 ? 4.870 1.602 -17.446 1.00 96.94 91 THR A N 1
ATOM 700 C CA . THR A 1 91 ? 3.886 0.686 -16.845 1.00 96.94 91 THR A CA 1
ATOM 701 C C . THR A 1 91 ? 4.331 0.111 -15.491 1.00 96.94 91 THR A C 1
ATOM 703 O O . THR A 1 91 ? 3.539 0.207 -14.555 1.00 96.94 91 THR A O 1
ATOM 706 N N . PRO A 1 92 ? 5.560 -0.420 -15.305 1.00 95.25 92 PRO A N 1
ATOM 707 C CA . PRO A 1 92 ? 5.999 -0.924 -14.000 1.00 95.25 92 PRO A CA 1
ATOM 708 C C . PRO A 1 92 ? 5.938 0.137 -12.894 1.00 95.25 92 PRO A C 1
ATOM 710 O O . PRO A 1 92 ? 5.518 -0.162 -11.781 1.00 95.25 92 PRO A O 1
ATOM 713 N N . TYR A 1 93 ? 6.276 1.391 -13.211 1.00 93.12 93 TYR A N 1
ATOM 714 C CA . TYR A 1 93 ? 6.216 2.504 -12.261 1.00 93.12 93 TYR A CA 1
ATOM 715 C C . TYR A 1 93 ? 4.778 2.881 -11.911 1.00 93.12 93 TYR A C 1
ATOM 717 O O . TYR A 1 93 ? 4.472 3.108 -10.746 1.00 93.12 93 TYR A O 1
ATOM 725 N N . VAL A 1 94 ? 3.878 2.911 -12.898 1.00 95.69 94 VAL A N 1
ATOM 726 C CA . VAL A 1 94 ? 2.449 3.163 -12.658 1.00 95.69 94 VAL A CA 1
ATOM 727 C C . VAL A 1 94 ? 1.847 2.061 -11.789 1.00 95.69 94 VAL A C 1
ATOM 729 O O . VAL A 1 94 ? 1.106 2.363 -10.857 1.00 95.69 94 VAL A O 1
ATOM 732 N N . LEU A 1 95 ? 2.190 0.796 -12.051 1.00 94.19 95 LEU A N 1
ATOM 733 C CA . LEU A 1 95 ? 1.753 -0.333 -11.229 1.00 94.19 95 LEU A CA 1
ATOM 734 C C . LEU A 1 95 ? 2.313 -0.243 -9.808 1.00 94.19 95 LEU A C 1
ATOM 736 O O . LEU A 1 95 ? 1.565 -0.447 -8.857 1.00 94.19 95 LEU A O 1
ATOM 740 N N . LEU A 1 96 ? 3.590 0.117 -9.655 1.00 91.88 96 LEU A N 1
ATOM 741 C CA . LEU A 1 96 ? 4.218 0.314 -8.351 1.00 91.88 96 LEU A CA 1
ATOM 742 C C . LEU A 1 96 ? 3.549 1.448 -7.568 1.00 91.88 96 LEU A C 1
ATOM 744 O O . LEU A 1 96 ? 3.171 1.250 -6.420 1.00 91.88 96 LEU A O 1
ATOM 748 N N . VAL A 1 97 ? 3.348 2.618 -8.179 1.00 94.06 97 VAL A N 1
ATOM 749 C CA . VAL A 1 97 ? 2.661 3.755 -7.544 1.00 94.06 97 VAL A CA 1
ATOM 750 C C . VAL A 1 97 ? 1.221 3.386 -7.195 1.00 94.06 97 VAL A C 1
ATOM 752 O O . VAL A 1 97 ? 0.761 3.670 -6.091 1.00 94.06 97 VAL A O 1
ATOM 755 N N . GLY A 1 98 ? 0.518 2.702 -8.100 1.00 93.81 98 GLY A N 1
ATOM 756 C CA . GLY A 1 98 ? -0.828 2.197 -7.851 1.00 93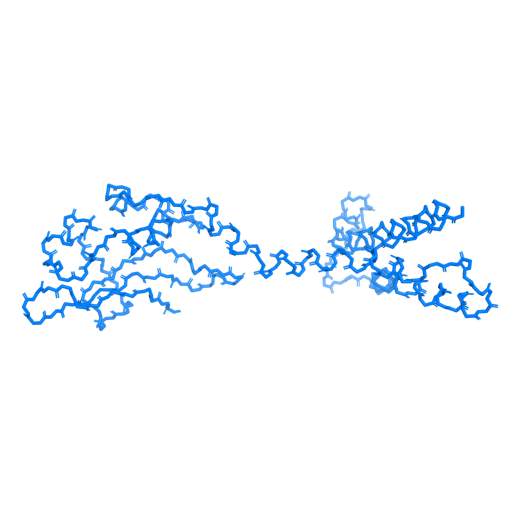.81 98 GLY A CA 1
ATOM 757 C C . GLY A 1 98 ? -0.875 1.221 -6.675 1.00 93.81 98 GLY A C 1
ATOM 758 O O . GLY A 1 98 ? -1.777 1.310 -5.847 1.00 93.81 98 GLY A O 1
ATOM 759 N N . TRP A 1 99 ? 0.116 0.336 -6.556 1.00 92.00 99 TRP A N 1
ATOM 760 C CA . TRP A 1 99 ? 0.254 -0.582 -5.428 1.00 92.00 99 TRP A CA 1
ATOM 761 C C . TRP A 1 99 ? 0.584 0.145 -4.121 1.00 92.00 99 TRP A C 1
ATOM 763 O O . TRP A 1 99 ? -0.045 -0.121 -3.106 1.00 92.00 99 TRP A O 1
ATOM 773 N N . VAL A 1 100 ? 1.511 1.102 -4.134 1.00 91.31 100 VAL A N 1
ATOM 774 C CA . VAL A 1 100 ? 1.891 1.881 -2.944 1.00 91.31 100 VAL A CA 1
ATOM 775 C C . VAL A 1 100 ? 0.711 2.706 -2.421 1.00 91.31 100 VAL A C 1
ATOM 777 O O . VAL A 1 100 ? 0.440 2.709 -1.224 1.00 91.31 100 VAL A O 1
ATOM 780 N N . LEU A 1 101 ? -0.032 3.375 -3.304 1.00 91.31 101 LEU A N 1
ATOM 781 C CA . LEU A 1 101 ? -1.150 4.233 -2.899 1.00 91.31 101 LEU A CA 1
ATOM 782 C C . LEU A 1 101 ? -2.441 3.444 -2.634 1.00 91.31 101 LEU A C 1
ATOM 784 O O . LEU A 1 101 ? -3.197 3.767 -1.721 1.00 91.31 101 LEU A O 1
ATOM 788 N N . GLY A 1 102 ? -2.718 2.417 -3.438 1.00 91.69 102 GLY A N 1
ATOM 789 C CA . GLY A 1 102 ? -3.966 1.651 -3.389 1.00 91.69 102 GLY A CA 1
ATOM 790 C C . GLY A 1 102 ? -3.892 0.372 -2.557 1.00 91.69 102 GLY A C 1
ATOM 791 O O . GLY A 1 102 ? -4.917 -0.074 -2.038 1.00 91.69 102 GLY A O 1
ATOM 792 N N . GLY A 1 103 ? -2.703 -0.208 -2.395 1.00 91.75 103 GLY A N 1
ATOM 793 C CA . GLY A 1 103 ? -2.462 -1.468 -1.690 1.00 91.75 103 GLY A CA 1
ATOM 794 C C . GLY A 1 103 ? -3.014 -1.481 -0.266 1.00 91.75 103 GLY A C 1
ATOM 795 O O . GLY A 1 103 ? -3.776 -2.397 0.047 1.00 91.75 103 GLY A O 1
ATOM 796 N N . PRO A 1 104 ? -2.760 -0.454 0.571 1.00 90.75 104 PRO A N 1
ATOM 797 C CA . PRO A 1 104 ? -3.336 -0.388 1.914 1.00 90.75 104 PRO A CA 1
ATOM 798 C C . PRO A 1 104 ? -4.870 -0.428 1.915 1.00 90.75 104 PRO A C 1
ATOM 800 O O . PRO A 1 104 ? -5.469 -1.160 2.697 1.00 90.75 104 PRO A O 1
ATOM 803 N N . SER A 1 105 ? -5.518 0.284 0.986 1.00 90.31 105 SER A N 1
ATOM 804 C CA . SER A 1 105 ? -6.986 0.311 0.873 1.00 90.31 105 SER A CA 1
ATOM 805 C C . SER A 1 105 ? -7.575 -1.007 0.363 1.00 90.31 105 SER A C 1
ATOM 807 O O . SER A 1 105 ? -8.692 -1.383 0.723 1.00 90.31 105 SER A O 1
ATOM 809 N N . VAL A 1 106 ? -6.866 -1.699 -0.532 1.00 92.00 106 VAL A N 1
ATOM 810 C CA . VAL A 1 106 ? -7.265 -3.031 -1.010 1.00 92.00 106 VAL A CA 1
ATOM 811 C C . VAL A 1 106 ? -7.103 -4.057 0.108 1.00 92.00 106 VAL A C 1
ATOM 813 O O . VAL A 1 106 ? -8.026 -4.831 0.350 1.00 92.00 106 VAL A O 1
ATOM 816 N N . SER A 1 107 ? -5.974 -4.016 0.817 1.00 90.94 107 SER A N 1
ATOM 817 C CA . SER A 1 107 ? -5.686 -4.892 1.952 1.00 90.94 107 SER A CA 1
ATOM 818 C C . SER A 1 107 ? -6.711 -4.714 3.072 1.00 90.94 107 SER A C 1
ATOM 820 O O . SER A 1 107 ? -7.291 -5.701 3.513 1.00 90.94 107 SER A O 1
ATOM 822 N N . ASP A 1 108 ? -7.032 -3.474 3.454 1.00 91.56 108 ASP A N 1
ATOM 823 C CA . ASP A 1 108 ? -8.086 -3.186 4.434 1.00 91.56 108 ASP A CA 1
ATOM 824 C C . ASP A 1 108 ? -9.422 -3.810 4.031 1.00 91.56 108 ASP A C 1
ATOM 826 O O . ASP A 1 108 ? -10.001 -4.593 4.782 1.00 91.56 108 ASP A O 1
ATOM 830 N N . ARG A 1 109 ? -9.878 -3.567 2.798 1.00 91.56 109 ARG A N 1
ATOM 831 C CA . ARG A 1 109 ? -11.134 -4.151 2.309 1.00 91.56 109 ARG A CA 1
ATOM 832 C C . ARG A 1 109 ? -11.137 -5.675 2.305 1.00 91.56 109 ARG A C 1
ATOM 834 O O . ARG A 1 109 ? -12.177 -6.261 2.587 1.00 91.56 109 ARG A O 1
ATOM 841 N N . TRP A 1 110 ? -10.006 -6.301 1.991 1.00 93.50 110 TRP A N 1
ATOM 842 C CA . TRP A 1 110 ? -9.874 -7.756 1.979 1.00 93.50 110 TRP A CA 1
ATOM 843 C C . TRP A 1 110 ? -9.988 -8.366 3.382 1.00 93.50 110 TRP A C 1
ATOM 845 O O . TRP A 1 110 ? -10.520 -9.463 3.538 1.00 93.50 110 TRP A O 1
ATOM 855 N N . HIS A 1 111 ? -9.503 -7.665 4.410 1.00 93.06 111 HIS A N 1
ATOM 856 C CA . HIS A 1 111 ? -9.477 -8.183 5.778 1.00 93.06 111 HIS A CA 1
ATOM 857 C C . HIS A 1 111 ? -10.747 -7.888 6.581 1.00 93.06 111 HIS A C 1
ATOM 859 O O . HIS A 1 111 ? -10.955 -8.534 7.612 1.00 93.06 111 HIS A O 1
ATOM 865 N N . ARG A 1 112 ? -11.609 -6.969 6.131 1.00 93.69 112 ARG A N 1
ATOM 866 C CA . ARG A 1 112 ? -12.869 -6.637 6.814 1.00 93.69 112 ARG A CA 1
ATOM 867 C C . ARG A 1 112 ? -13.758 -7.860 7.026 1.00 93.69 112 ARG A C 1
ATOM 869 O O . ARG A 1 112 ? -13.950 -8.686 6.136 1.00 93.69 112 ARG A O 1
ATOM 876 N N . THR A 1 113 ? -14.362 -7.934 8.203 1.00 94.12 113 THR A N 1
ATOM 877 C CA . THR A 1 113 ? -15.316 -8.980 8.581 1.00 94.12 113 THR A CA 1
ATOM 878 C C . THR A 1 113 ? -16.537 -8.382 9.252 1.00 94.12 113 THR A C 1
ATOM 880 O O . THR A 1 113 ? -16.485 -7.281 9.796 1.00 94.12 113 THR A O 1
ATOM 883 N N . ALA A 1 114 ? -17.641 -9.130 9.242 1.00 95.12 114 ALA A N 1
ATOM 884 C CA . ALA A 1 114 ? -18.816 -8.759 10.017 1.00 95.12 114 ALA A CA 1
ATOM 885 C C . ALA A 1 114 ? -18.476 -8.684 11.513 1.00 95.12 114 ALA A C 1
ATOM 887 O O . ALA A 1 114 ? -17.653 -9.459 12.008 1.00 95.12 114 ALA A O 1
ATOM 888 N N . PHE A 1 115 ? -19.122 -7.763 12.222 1.00 95.44 115 PHE A N 1
ATOM 889 C CA . PHE A 1 115 ? -18.937 -7.617 13.656 1.00 95.44 115 PHE A CA 1
ATOM 890 C C . PHE A 1 115 ? -19.504 -8.828 14.410 1.00 95.44 115 PHE A C 1
ATOM 892 O O . PHE A 1 115 ? -20.703 -9.113 14.342 1.00 95.44 115 PHE A O 1
ATOM 899 N N . ASP A 1 116 ? -18.637 -9.494 15.174 1.00 94.31 116 ASP A N 1
ATOM 900 C CA . ASP A 1 116 ? -18.988 -10.553 16.117 1.00 94.31 116 ASP A CA 1
ATOM 901 C C . ASP A 1 116 ? -18.599 -10.133 17.549 1.00 94.31 116 ASP A C 1
ATOM 903 O O . ASP A 1 116 ? -17.408 -9.977 17.835 1.00 94.31 116 ASP A O 1
ATOM 907 N N . PRO A 1 117 ? -19.566 -9.970 18.475 1.00 92.44 117 PRO A N 1
ATOM 908 C CA . PRO A 1 117 ? -19.281 -9.611 19.863 1.00 92.44 117 PRO A CA 1
ATOM 909 C C . PRO A 1 117 ? -18.342 -10.591 20.580 1.00 92.44 117 PRO A C 1
ATOM 911 O O . PRO A 1 117 ? -17.585 -10.178 21.458 1.00 92.44 117 PRO A O 1
ATOM 914 N N . ALA A 1 118 ? -18.405 -11.888 20.256 1.00 92.19 118 ALA A N 1
ATOM 915 C CA . ALA A 1 118 ? -17.562 -12.887 20.906 1.00 92.19 118 ALA A CA 1
ATOM 916 C C . ALA A 1 118 ? -16.097 -12.737 20.467 1.00 92.19 118 ALA A C 1
ATOM 918 O O . ALA A 1 118 ? -15.228 -12.551 21.323 1.00 92.19 118 ALA A O 1
ATOM 919 N N . GLY A 1 119 ? -15.846 -12.710 19.155 1.00 91.19 119 GLY A N 1
ATOM 920 C CA . GLY A 1 119 ? -14.521 -12.469 18.585 1.00 91.19 119 GLY A CA 1
ATOM 921 C C . GLY A 1 119 ? -13.940 -11.099 18.949 1.00 91.19 119 GLY A C 1
ATOM 922 O O . GLY A 1 119 ? -12.753 -11.000 19.258 1.00 91.19 119 GLY A O 1
ATOM 923 N N . TRP A 1 120 ? -14.767 -10.048 19.014 1.00 93.06 120 TRP A N 1
ATOM 924 C CA . TRP A 1 120 ? -14.334 -8.717 19.461 1.00 93.06 120 TRP A CA 1
ATOM 925 C C . TRP A 1 120 ? -13.755 -8.734 20.882 1.00 93.06 120 TRP A C 1
ATOM 927 O O . TRP A 1 120 ? -12.717 -8.120 21.145 1.00 93.06 120 TRP A O 1
ATOM 937 N N . ARG A 1 121 ? -14.432 -9.427 21.808 1.00 90.69 121 ARG A N 1
ATOM 938 C CA . ARG A 1 121 ? -14.020 -9.506 23.217 1.00 90.69 121 ARG A CA 1
ATOM 939 C C . ARG A 1 121 ? -12.793 -10.379 23.426 1.00 90.69 121 ARG A C 1
ATOM 941 O O . ARG A 1 121 ? -11.961 -10.026 24.253 1.00 90.69 121 ARG A O 1
ATOM 948 N N . GLN A 1 122 ? -12.685 -11.486 22.692 1.00 88.00 122 GLN A N 1
ATOM 949 C CA . GLN A 1 122 ? -11.485 -12.329 22.710 1.00 88.00 122 GLN A CA 1
ATOM 950 C C . GLN A 1 122 ? -10.274 -11.570 22.155 1.00 88.00 122 GLN A C 1
ATOM 952 O O . GLN A 1 122 ? -9.178 -11.684 22.696 1.00 88.00 122 GLN A O 1
ATOM 957 N N . ASN A 1 123 ? -10.500 -10.740 21.128 1.00 83.00 123 ASN A N 1
ATOM 958 C CA . ASN A 1 123 ? -9.465 -9.997 20.414 1.00 83.00 123 ASN A CA 1
ATOM 959 C C . ASN A 1 123 ? -8.306 -10.901 19.954 1.00 83.00 123 ASN A C 1
ATOM 961 O O . ASN A 1 123 ? -7.125 -10.560 20.082 1.00 83.00 123 ASN A O 1
ATOM 965 N N . ASP A 1 124 ? -8.656 -12.076 19.430 1.00 67.06 124 ASP A N 1
ATOM 966 C CA . ASP A 1 124 ? -7.685 -13.037 18.923 1.00 67.06 124 ASP A CA 1
ATOM 967 C C . ASP A 1 124 ? -6.787 -12.390 17.860 1.00 67.06 124 ASP A C 1
ATOM 969 O O . ASP A 1 124 ? -7.229 -11.617 17.003 1.00 67.06 124 ASP A O 1
ATOM 973 N N . GLY A 1 125 ? -5.492 -12.709 17.917 1.00 62.16 125 GLY A N 1
ATOM 974 C CA . GLY A 1 125 ? -4.520 -12.162 16.974 1.00 62.16 125 GLY A CA 1
ATOM 975 C C . GLY A 1 125 ? -4.134 -10.705 17.240 1.00 62.16 125 GLY A C 1
ATOM 976 O O . GLY A 1 125 ? -3.686 -10.034 16.313 1.00 62.16 125 GLY A O 1
ATOM 977 N N . ALA A 1 126 ? -4.218 -10.223 18.485 1.00 70.81 126 ALA A N 1
ATOM 978 C CA . ALA A 1 126 ? -3.758 -8.883 18.872 1.00 70.81 126 ALA A CA 1
ATOM 979 C C . ALA A 1 126 ? -2.278 -8.575 18.541 1.00 70.81 126 ALA A C 1
ATOM 981 O O . ALA A 1 126 ? -1.854 -7.434 18.615 1.00 70.81 126 ALA A O 1
ATOM 982 N N . ARG A 1 127 ? -1.470 -9.576 18.167 1.00 70.56 127 ARG A N 1
ATOM 983 C CA . ARG A 1 127 ? -0.079 -9.395 17.707 1.00 70.56 127 ARG A CA 1
ATOM 984 C C . ARG A 1 127 ? 0.088 -9.485 16.187 1.00 70.56 127 ARG A C 1
ATOM 986 O O . ARG A 1 127 ? 1.213 -9.551 15.707 1.00 70.56 127 ARG A O 1
ATOM 993 N N . THR A 1 128 ? -1.009 -9.572 15.443 1.00 82.81 128 THR A N 1
ATOM 994 C CA . THR A 1 128 ? -0.984 -9.639 13.979 1.00 82.81 128 THR A CA 1
ATOM 995 C C . THR A 1 128 ? -1.161 -8.255 13.373 1.00 82.81 128 THR A C 1
ATOM 997 O O . THR A 1 128 ? -1.637 -7.326 14.022 1.00 82.81 128 THR 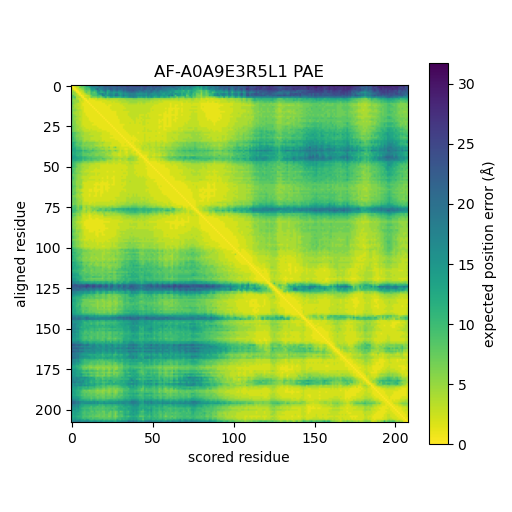A O 1
ATOM 1000 N N . ASP A 1 129 ? -0.855 -8.151 12.084 1.00 84.62 129 ASP A N 1
ATOM 1001 C CA . ASP A 1 129 ? -1.160 -6.966 11.290 1.00 84.62 129 ASP A CA 1
ATOM 1002 C C . ASP A 1 129 ? -2.662 -6.680 11.177 1.00 84.62 129 ASP A C 1
ATOM 1004 O O . ASP A 1 129 ? -3.045 -5.547 10.913 1.00 84.62 129 ASP A O 1
ATOM 1008 N N . TRP A 1 130 ? -3.528 -7.668 11.398 1.00 88.94 130 TRP A N 1
ATOM 1009 C CA . TRP A 1 130 ? -4.975 -7.503 11.274 1.00 88.94 130 TRP A CA 1
ATOM 1010 C C . TRP A 1 130 ? -5.712 -8.131 12.460 1.00 88.94 130 TRP A C 1
ATOM 1012 O O . TRP A 1 130 ? -6.356 -9.173 12.295 1.00 88.94 130 TRP A O 1
ATOM 1022 N N . PRO A 1 131 ? -5.653 -7.510 13.653 1.00 92.06 131 PRO A N 1
ATOM 1023 C CA . PRO A 1 131 ? -6.381 -8.002 14.816 1.00 92.06 131 PRO A CA 1
ATOM 1024 C C . PRO A 1 131 ? -7.888 -8.055 14.560 1.00 92.06 131 PRO A C 1
ATOM 1026 O O . PRO A 1 131 ? -8.427 -7.297 13.745 1.00 92.06 131 PRO A O 1
ATOM 1029 N N . ALA A 1 132 ? -8.588 -8.932 15.283 1.00 92.50 132 ALA A N 1
ATOM 1030 C CA . ALA A 1 132 ? -10.025 -9.138 15.107 1.00 92.50 132 ALA A CA 1
ATOM 1031 C C . ALA A 1 132 ? -10.824 -7.824 15.171 1.00 92.50 132 ALA A C 1
ATOM 1033 O O . ALA A 1 132 ? -11.691 -7.581 14.331 1.00 92.50 132 ALA A O 1
ATOM 1034 N N . ARG A 1 133 ? -10.491 -6.934 16.112 1.00 94.25 133 ARG A N 1
ATOM 1035 C CA . ARG A 1 133 ? -11.189 -5.653 16.279 1.00 94.25 133 ARG A CA 1
ATOM 1036 C C . ARG A 1 133 ? -10.994 -4.705 15.102 1.00 94.25 133 ARG A C 1
ATOM 1038 O O . ARG A 1 133 ? -11.986 -4.156 14.625 1.00 94.25 133 ARG A O 1
ATOM 1045 N N . LEU A 1 134 ? -9.771 -4.566 14.581 1.00 94.56 134 LEU A N 1
ATOM 1046 C CA . LEU A 1 134 ? -9.499 -3.743 13.394 1.00 94.56 134 LEU A CA 1
ATOM 1047 C C . LEU A 1 134 ? -10.331 -4.192 12.189 1.00 94.56 134 LEU A C 1
ATOM 1049 O O . LEU A 1 134 ? -10.869 -3.374 11.452 1.00 94.56 134 LEU A O 1
ATOM 1053 N N . ARG A 1 135 ? -10.486 -5.507 12.021 1.00 94.38 135 ARG A N 1
ATOM 1054 C CA . ARG A 1 135 ? -11.261 -6.103 10.923 1.00 94.38 135 ARG A CA 1
ATOM 1055 C C . ARG A 1 135 ? -12.769 -5.886 11.059 1.00 94.38 135 ARG A C 1
ATOM 1057 O O . ARG A 1 135 ? -13.473 -5.905 10.052 1.00 94.38 135 ARG A O 1
ATOM 1064 N N . MET A 1 136 ? -13.268 -5.701 12.282 1.00 95.69 136 MET A N 1
ATOM 1065 C CA . MET A 1 136 ? -14.700 -5.617 12.598 1.00 95.69 136 MET A CA 1
ATOM 1066 C C . MET A 1 136 ? -15.207 -4.192 12.853 1.00 95.69 136 MET A C 1
ATOM 1068 O O . MET A 1 136 ? -16.410 -3.956 12.732 1.00 95.69 136 MET A O 1
ATOM 1072 N N . VAL A 1 137 ? -14.334 -3.247 13.227 1.00 95.75 137 VAL A N 1
ATOM 1073 C CA . VAL A 1 137 ? -14.734 -1.907 13.704 1.00 95.75 137 VAL A CA 1
ATOM 1074 C C . VAL A 1 137 ? -15.578 -1.139 12.688 1.00 95.75 137 VAL A C 1
ATOM 1076 O O . VAL A 1 137 ? -16.560 -0.503 13.061 1.00 95.75 137 VAL A O 1
ATOM 1079 N N . ASP A 1 138 ? -15.267 -1.248 11.398 1.00 94.81 138 ASP A N 1
ATOM 1080 C CA . ASP A 1 138 ? -16.027 -0.551 10.360 1.00 94.81 138 ASP A CA 1
ATOM 1081 C C . ASP A 1 138 ? -17.458 -1.107 10.243 1.00 94.81 138 ASP A C 1
ATOM 1083 O O . ASP A 1 138 ? -18.405 -0.341 10.070 1.00 94.81 138 ASP A O 1
ATOM 1087 N N . ASP A 1 139 ? -17.644 -2.427 10.385 1.00 95.25 139 ASP A N 1
ATOM 1088 C CA . ASP A 1 139 ? -18.975 -3.051 10.378 1.00 95.25 139 ASP A CA 1
ATOM 1089 C C . ASP A 1 139 ? -19.763 -2.704 11.649 1.00 95.25 139 ASP A C 1
ATOM 1091 O O . ASP A 1 139 ? -20.959 -2.413 11.577 1.00 95.25 139 ASP A O 1
ATOM 1095 N N . LEU A 1 140 ? -19.081 -2.658 12.801 1.00 94.94 140 LEU A N 1
ATOM 1096 C CA . LEU A 1 140 ? -19.646 -2.199 14.070 1.00 94.94 140 LEU A CA 1
ATOM 1097 C C . LEU A 1 140 ? -20.206 -0.778 13.933 1.00 94.94 140 LEU A C 1
ATOM 1099 O O . LEU A 1 140 ? -21.373 -0.555 14.249 1.00 94.94 140 LEU A O 1
ATOM 1103 N N . LEU A 1 141 ? -19.401 0.158 13.425 1.00 94.19 141 LEU A N 1
ATOM 1104 C CA . LEU A 1 141 ? -19.794 1.560 13.263 1.00 94.19 141 LEU A CA 1
ATOM 1105 C C . LEU A 1 141 ? -20.863 1.756 12.179 1.00 94.19 141 LEU A C 1
ATOM 1107 O O . LEU A 1 141 ? -21.697 2.650 12.304 1.00 94.19 141 LEU A O 1
ATOM 1111 N N . ALA A 1 142 ? -20.865 0.928 11.131 1.00 92.31 142 ALA A N 1
ATOM 1112 C CA . ALA A 1 142 ? -21.835 1.033 10.043 1.00 92.31 142 ALA A CA 1
ATOM 1113 C C . ALA A 1 142 ? -23.206 0.428 10.387 1.00 92.31 142 ALA A C 1
ATOM 1115 O O . ALA A 1 142 ? -24.233 0.952 9.956 1.00 92.31 142 ALA A O 1
ATOM 1116 N N . ARG A 1 143 ? -23.244 -0.695 11.117 1.00 86.56 143 ARG A N 1
ATOM 1117 C CA . ARG A 1 143 ? -24.475 -1.483 11.326 1.00 86.56 143 ARG A CA 1
ATOM 1118 C C . ARG A 1 143 ? -25.067 -1.377 12.723 1.00 86.56 143 ARG A C 1
ATOM 1120 O O . ARG A 1 143 ? -26.225 -1.754 12.910 1.00 86.56 143 ARG A O 1
ATOM 1127 N N . ARG A 1 144 ? -24.301 -0.932 13.722 1.00 80.94 144 ARG A N 1
ATOM 1128 C CA . ARG A 1 144 ? -24.773 -0.824 15.108 1.00 80.94 144 ARG A CA 1
ATOM 1129 C C . ARG A 1 144 ? -24.750 0.624 15.566 1.00 80.94 144 ARG A C 1
ATOM 1131 O O . ARG A 1 144 ? -23.720 1.286 15.563 1.00 80.94 144 ARG A O 1
ATOM 1138 N N . THR A 1 145 ? -25.892 1.094 16.052 1.00 85.94 145 THR A N 1
ATOM 1139 C CA . THR A 1 145 ? -25.964 2.377 16.745 1.00 85.94 145 THR A CA 1
ATOM 1140 C C . THR A 1 145 ? -25.410 2.203 18.153 1.00 85.94 145 THR A C 1
ATOM 1142 O O . THR A 1 145 ? -26.065 1.638 19.025 1.00 85.94 145 THR A O 1
ATOM 1145 N N . LEU A 1 146 ? -24.175 2.657 18.356 1.00 92.75 146 LEU A N 1
ATOM 1146 C CA . LEU A 1 146 ? -23.559 2.707 19.683 1.00 92.75 146 LEU A CA 1
ATOM 1147 C C . LEU A 1 146 ? -24.025 3.925 20.486 1.00 92.75 146 LEU A C 1
ATOM 1149 O O . LEU A 1 146 ? -24.114 3.855 21.708 1.00 92.75 146 LEU A O 1
ATOM 1153 N N . ILE A 1 147 ? -24.351 5.020 19.796 1.00 94.06 147 ILE A N 1
ATOM 1154 C CA . ILE A 1 147 ? -24.889 6.242 20.400 1.00 94.06 147 ILE A CA 1
ATOM 1155 C C . ILE A 1 147 ? -26.187 5.924 21.156 1.00 94.06 147 ILE A C 1
ATOM 1157 O O . ILE A 1 147 ? -27.073 5.249 20.639 1.00 94.06 147 ILE A O 1
ATOM 1161 N N . GLY A 1 148 ? -26.294 6.415 22.389 1.00 93.31 148 GLY A N 1
ATOM 1162 C CA . GLY A 1 148 ? -27.434 6.206 23.280 1.00 93.31 148 GLY A CA 1
ATOM 1163 C C . GLY A 1 148 ? -27.386 4.914 24.102 1.00 93.31 148 GLY A C 1
ATOM 1164 O O . GLY A 1 148 ? -28.192 4.756 25.020 1.00 93.31 148 GLY A O 1
ATOM 1165 N N . LEU A 1 149 ? -26.442 3.998 23.846 1.00 94.56 149 LEU A N 1
ATOM 1166 C CA . LEU A 1 149 ? -26.293 2.802 24.678 1.00 94.56 149 LEU A CA 1
ATOM 1167 C C . LEU A 1 149 ? -25.830 3.170 26.091 1.00 94.56 149 LEU A C 1
ATOM 1169 O O . LEU A 1 149 ? -24.963 4.020 26.272 1.00 94.56 149 LEU A O 1
ATOM 1173 N N . ARG A 1 150 ? -26.379 2.494 27.104 1.00 94.50 150 ARG A N 1
ATOM 1174 C CA . ARG A 1 150 ? -25.876 2.576 28.486 1.00 94.50 150 ARG A CA 1
ATOM 1175 C C . ARG A 1 150 ? -24.569 1.796 28.626 1.00 94.50 150 ARG A C 1
ATOM 1177 O O . ARG A 1 150 ? -24.405 0.782 27.943 1.00 94.50 150 ARG A O 1
ATOM 1184 N N . ALA A 1 151 ? -23.718 2.200 29.568 1.00 91.00 151 ALA A N 1
ATOM 1185 C CA . ALA A 1 151 ? -22.447 1.531 29.869 1.00 91.00 151 ALA A CA 1
ATOM 1186 C C . ALA A 1 151 ? -22.573 -0.005 29.986 1.00 91.00 151 ALA A C 1
ATOM 1188 O O . ALA A 1 151 ? -21.898 -0.719 29.257 1.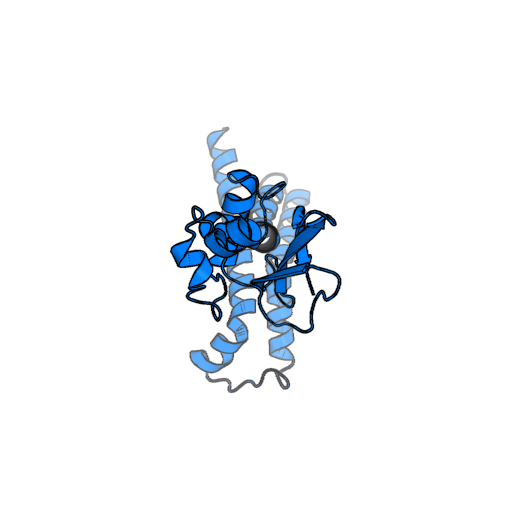00 91.00 151 ALA A O 1
ATOM 1189 N N . ASP A 1 152 ? -23.531 -0.528 30.759 1.00 92.06 152 ASP A N 1
ATOM 1190 C CA . ASP A 1 152 ? -23.710 -1.986 30.926 1.00 92.06 152 ASP A CA 1
ATOM 1191 C C . ASP A 1 152 ? -24.085 -2.723 29.628 1.00 92.06 152 ASP A C 1
ATOM 1193 O O . ASP A 1 152 ? -23.852 -3.922 29.465 1.00 92.06 152 ASP A O 1
ATOM 1197 N N . SER A 1 153 ? -24.749 -2.036 28.697 1.00 92.81 153 SER A N 1
ATOM 1198 C CA . SER A 1 153 ? -25.094 -2.618 27.393 1.00 92.81 153 SER A CA 1
ATOM 1199 C C . SER A 1 153 ? -23.899 -2.584 26.451 1.00 92.81 153 SER A C 1
ATOM 1201 O O . SER A 1 153 ? -23.708 -3.522 25.679 1.00 92.81 153 SER A O 1
ATOM 1203 N N . LEU A 1 154 ? -23.077 -1.539 26.557 1.00 93.19 154 LEU A N 1
ATOM 1204 C CA . LEU A 1 154 ? -21.812 -1.434 25.849 1.00 93.19 154 LEU A CA 1
ATOM 1205 C C . LEU A 1 154 ? -20.822 -2.501 26.327 1.00 93.19 154 LEU A C 1
ATOM 1207 O O . LEU A 1 154 ? -20.269 -3.209 25.494 1.00 93.19 154 LEU A O 1
ATOM 1211 N N . ASP A 1 155 ? -20.674 -2.697 27.637 1.00 92.25 155 ASP A N 1
ATOM 1212 C CA . ASP A 1 155 ? -19.759 -3.691 28.208 1.00 92.25 155 ASP A CA 1
ATOM 1213 C C . ASP A 1 155 ? -20.188 -5.125 27.837 1.00 92.25 155 ASP A C 1
ATOM 1215 O O . ASP A 1 155 ? -19.357 -5.978 27.525 1.00 92.25 155 ASP A O 1
ATOM 1219 N N . ARG A 1 156 ? -21.500 -5.394 27.753 1.00 92.00 156 ARG A N 1
ATOM 1220 C CA . ARG A 1 156 ? -22.022 -6.667 27.217 1.00 92.00 156 ARG A CA 1
ATOM 1221 C C . ARG A 1 156 ? -21.738 -6.865 25.728 1.00 92.00 156 ARG A C 1
ATOM 1223 O O . ARG A 1 156 ? -21.694 -8.008 25.269 1.00 92.00 156 ARG A O 1
ATOM 1230 N N . LEU A 1 157 ? -21.575 -5.786 24.967 1.00 92.50 157 LEU A N 1
ATOM 1231 C CA . LEU A 1 157 ? -21.316 -5.829 23.531 1.00 92.50 157 LEU A CA 1
ATOM 1232 C C . LEU A 1 157 ? -19.813 -5.925 23.237 1.00 92.50 157 LEU A C 1
ATOM 1234 O O . LEU A 1 157 ? -19.380 -6.865 22.576 1.00 92.50 157 LEU A O 1
ATOM 1238 N N . LEU A 1 158 ? -19.029 -4.985 23.759 1.00 93.69 158 LEU A N 1
ATOM 1239 C CA . LEU A 1 158 ? -17.616 -4.777 23.434 1.00 93.69 158 LEU A CA 1
ATOM 1240 C C . LEU A 1 158 ? -16.654 -5.329 24.492 1.00 93.69 158 LEU A C 1
ATOM 1242 O O . LEU A 1 158 ? -15.459 -5.437 24.230 1.00 93.69 158 LEU A O 1
ATOM 1246 N N . GLY A 1 159 ? -17.163 -5.728 25.656 1.00 91.19 159 GLY A N 1
ATOM 1247 C CA . GLY A 1 159 ? -16.345 -6.078 26.812 1.00 91.19 159 GLY A CA 1
ATOM 1248 C C . GLY A 1 159 ? -16.041 -4.865 27.698 1.00 91.19 159 GLY A C 1
ATOM 1249 O O . GLY A 1 159 ? -16.363 -3.731 27.331 1.00 91.19 159 GLY A O 1
ATOM 1250 N N . PRO A 1 160 ? -15.435 -5.098 28.873 1.00 87.62 160 PRO A N 1
ATOM 1251 C CA . PRO A 1 160 ? -15.118 -4.041 29.826 1.00 87.62 160 PRO A CA 1
ATOM 1252 C C . PRO A 1 160 ? -14.068 -3.069 29.274 1.00 87.62 160 PRO A C 1
ATOM 1254 O O . PRO A 1 160 ? -13.413 -3.335 28.265 1.00 87.62 160 PRO A O 1
ATOM 1257 N N . ARG A 1 161 ? -13.889 -1.942 29.970 1.00 83.81 161 ARG A N 1
ATOM 1258 C CA . ARG A 1 161 ? -12.828 -0.968 29.686 1.00 83.81 161 ARG A CA 1
ATOM 1259 C C . ARG A 1 161 ? -11.450 -1.635 29.658 1.00 83.81 161 ARG A C 1
ATOM 1261 O O . ARG A 1 161 ? -11.127 -2.399 30.563 1.00 83.81 161 ARG A O 1
ATOM 1268 N N . GLU A 1 162 ? -10.613 -1.237 28.706 1.00 83.00 162 GLU A N 1
ATOM 1269 C CA . GLU A 1 162 ? -9.183 -1.550 28.734 1.00 83.00 162 GLU A CA 1
ATOM 1270 C C . GLU A 1 162 ? -8.409 -0.503 29.540 1.00 83.00 162 GLU A C 1
ATOM 1272 O O . GLU A 1 162 ? -8.612 0.708 29.393 1.00 83.00 162 GLU A O 1
ATOM 1277 N N . GLU A 1 163 ? -7.521 -0.969 30.417 1.00 80.81 163 GLU A N 1
ATOM 1278 C CA . GLU A 1 163 ? -6.612 -0.096 31.152 1.00 80.81 163 GLU A CA 1
ATOM 1279 C C . GLU A 1 163 ? -5.466 0.331 30.234 1.00 80.81 163 GLU A C 1
ATOM 1281 O O . GLU A 1 163 ? -4.693 -0.492 29.748 1.00 80.81 163 GLU A O 1
ATOM 1286 N N . THR A 1 164 ? -5.361 1.633 29.977 1.00 82.25 164 THR A N 1
ATOM 1287 C CA . THR A 1 164 ? -4.302 2.199 29.141 1.00 82.25 164 THR A CA 1
ATOM 1288 C C . THR A 1 164 ? -3.979 3.627 29.562 1.00 82.25 164 THR A C 1
ATOM 1290 O O . THR A 1 164 ? -4.822 4.352 30.096 1.00 82.25 164 THR A O 1
ATOM 1293 N N . ALA A 1 165 ? -2.727 4.027 29.337 1.00 83.88 165 ALA A N 1
ATOM 1294 C CA . ALA A 1 165 ? -2.267 5.389 29.573 1.00 83.88 165 ALA A CA 1
ATOM 1295 C C . ALA A 1 165 ? -2.692 6.364 28.459 1.00 83.88 165 ALA A C 1
ATOM 1297 O O . ALA A 1 165 ? -2.665 7.572 28.705 1.00 83.88 165 ALA A O 1
ATOM 1298 N N . TYR A 1 166 ? -3.077 5.851 27.286 1.00 83.69 166 TYR A N 1
ATOM 1299 C CA . TYR A 1 166 ? -3.481 6.627 26.113 1.00 83.69 166 TYR A CA 1
ATOM 1300 C C . TYR A 1 166 ? -4.931 7.127 26.223 1.00 83.69 166 TYR A C 1
ATOM 1302 O O . TYR A 1 166 ? -5.777 6.471 26.829 1.00 83.69 166 TYR A O 1
ATOM 1310 N N . PHE A 1 167 ? -5.214 8.297 25.631 1.00 89.06 167 PHE A N 1
ATOM 1311 C CA . PHE A 1 167 ? -6.560 8.892 25.515 1.00 89.06 167 PHE A CA 1
ATOM 1312 C C . PHE A 1 167 ? -7.358 8.948 26.831 1.00 89.06 167 PHE A C 1
ATOM 1314 O O . PHE A 1 167 ? -8.530 8.576 26.881 1.00 89.06 167 PHE A O 1
ATOM 1321 N N . ARG A 1 168 ? -6.739 9.442 27.910 1.00 87.38 168 ARG A N 1
ATOM 1322 C CA . ARG A 1 168 ? -7.366 9.528 29.248 1.00 87.38 168 ARG A CA 1
ATOM 1323 C C . ARG A 1 168 ? -8.646 10.368 29.291 1.00 87.38 168 ARG A C 1
ATOM 1325 O O . ARG A 1 168 ? -9.449 10.187 30.200 1.00 87.38 168 ARG A O 1
ATOM 1332 N N . ASP A 1 169 ? -8.833 11.237 28.303 1.00 90.12 169 ASP A N 1
ATOM 1333 C CA . ASP A 1 169 ? -9.996 12.120 28.148 1.00 90.12 169 ASP A CA 1
ATOM 1334 C C . ASP A 1 169 ? -11.229 11.394 27.564 1.00 90.12 169 ASP A C 1
ATOM 1336 O O . ASP A 1 169 ? -12.262 12.013 27.284 1.00 90.12 169 ASP A O 1
ATOM 1340 N N . TRP A 1 170 ? -11.108 10.085 27.325 1.00 93.62 170 TRP A N 1
ATOM 1341 C CA . TRP A 1 170 ? -12.168 9.201 26.856 1.00 93.62 170 TRP A CA 1
ATOM 1342 C C . TRP A 1 170 ? -12.570 8.210 27.952 1.00 93.62 170 TRP A C 1
ATOM 1344 O O . TRP A 1 170 ? -11.732 7.663 28.671 1.00 93.62 170 TRP A O 1
ATOM 1354 N N . ASP A 1 171 ? -13.871 7.944 28.063 1.00 92.69 171 ASP A N 1
ATOM 1355 C CA . ASP A 1 171 ? -14.411 7.098 29.131 1.00 92.69 171 ASP A CA 1
ATOM 1356 C C . ASP A 1 171 ? -14.149 5.605 28.895 1.00 92.69 171 ASP A C 1
ATOM 1358 O O . ASP A 1 171 ? -13.986 4.827 29.846 1.00 92.69 171 ASP A O 1
ATOM 1362 N N . ARG A 1 172 ? -14.128 5.185 27.625 1.00 92.31 172 ARG A N 1
ATOM 1363 C CA . ARG A 1 172 ? -13.691 3.853 27.189 1.00 92.31 172 ARG A CA 1
ATOM 1364 C C . ARG A 1 172 ? -12.827 3.976 25.953 1.00 92.31 172 ARG A C 1
ATOM 1366 O O . ARG A 1 172 ? -13.106 4.777 25.063 1.00 92.31 172 ARG A O 1
ATOM 1373 N N . VAL A 1 173 ? -11.824 3.117 25.896 1.00 93.94 173 VAL A N 1
ATOM 1374 C CA . VAL A 1 173 ? -10.965 2.947 24.736 1.00 93.94 173 VAL A CA 1
ATOM 1375 C C . VAL A 1 173 ? -10.713 1.467 24.523 1.00 93.94 173 VAL A C 1
ATOM 1377 O O . VAL A 1 173 ? -10.572 0.719 25.491 1.00 93.94 173 VAL A O 1
ATOM 1380 N N . TYR A 1 174 ? -10.696 1.060 23.260 1.00 93.56 174 TYR A N 1
ATOM 1381 C CA . TYR A 1 174 ? -10.390 -0.304 22.851 1.00 93.56 174 TYR A CA 1
ATOM 1382 C C . TYR A 1 174 ? -9.305 -0.251 21.793 1.00 93.56 174 TYR A C 1
ATOM 1384 O O . TYR A 1 174 ? -9.488 0.404 20.764 1.00 93.56 174 TYR A O 1
ATOM 1392 N N . TRP A 1 175 ? -8.193 -0.938 22.025 1.00 93.00 175 TRP A N 1
ATOM 1393 C CA . TRP A 1 175 ? -7.158 -1.053 21.006 1.00 93.00 175 TRP A CA 1
ATOM 1394 C C . TRP A 1 175 ? -7.705 -1.836 19.811 1.00 93.00 175 TRP A C 1
ATOM 1396 O O . TRP A 1 175 ? -8.305 -2.905 19.990 1.00 93.00 175 TRP A O 1
ATOM 1406 N N . LEU A 1 176 ? -7.536 -1.293 18.605 1.00 93.81 176 LEU A N 1
ATOM 1407 C CA . LEU A 1 176 ? -8.000 -1.922 17.369 1.00 93.81 176 LEU A CA 1
ATOM 1408 C C . LEU A 1 176 ? -6.875 -2.685 16.690 1.00 93.81 176 LEU A C 1
ATOM 1410 O O . LEU A 1 176 ? -7.097 -3.811 16.252 1.00 93.81 176 LEU A O 1
ATOM 1414 N N . GLY A 1 177 ? -5.692 -2.083 16.598 1.00 92.50 177 GLY A N 1
ATOM 1415 C CA . GLY A 1 177 ? -4.578 -2.619 15.830 1.00 92.50 177 GLY A CA 1
ATOM 1416 C C . GLY A 1 177 ? -3.594 -1.538 15.400 1.00 92.50 177 GLY A C 1
ATOM 1417 O O . GLY A 1 177 ? -3.814 -0.368 15.705 1.00 92.50 177 GLY A O 1
ATOM 1418 N N . PRO A 1 178 ? -2.544 -1.900 14.647 1.00 92.12 178 PRO A N 1
ATOM 1419 C CA . PRO A 1 178 ? -1.696 -0.910 13.994 1.00 92.12 178 PRO A CA 1
ATOM 1420 C C . PRO A 1 178 ? -2.503 -0.114 12.960 1.00 92.12 178 PRO A C 1
ATOM 1422 O O . PRO A 1 178 ? -3.381 -0.685 12.299 1.00 92.12 178 PRO A O 1
ATOM 1425 N N . GLU A 1 179 ? -2.179 1.168 12.791 1.00 91.88 179 GLU A N 1
ATOM 1426 C CA . GLU A 1 179 ? -2.854 2.090 11.877 1.00 91.88 179 GLU A CA 1
ATOM 1427 C C . GLU A 1 179 ? -2.988 1.483 10.477 1.00 91.88 179 GLU A C 1
ATOM 1429 O O . GLU A 1 179 ? -2.095 0.798 9.955 1.00 91.88 179 GLU A O 1
ATOM 1434 N N . ARG A 1 180 ? -4.147 1.712 9.857 1.00 90.44 180 ARG A N 1
ATOM 1435 C CA . ARG A 1 180 ? -4.376 1.322 8.472 1.00 90.44 180 ARG A CA 1
ATOM 1436 C C . ARG A 1 180 ? -3.805 2.397 7.561 1.00 90.44 180 ARG A C 1
ATOM 1438 O O . ARG A 1 180 ? -4.312 3.512 7.493 1.00 90.44 180 ARG A O 1
ATOM 1445 N N . GLY A 1 181 ? -2.777 2.045 6.802 1.00 86.19 181 GLY A N 1
ATOM 1446 C CA . GLY A 1 181 ? -2.117 2.996 5.921 1.00 86.19 181 GLY A CA 1
ATOM 1447 C C . GLY A 1 181 ? -0.885 2.419 5.247 1.00 86.19 181 GLY A C 1
ATOM 1448 O O . GLY A 1 181 ? -0.572 1.236 5.384 1.00 86.19 181 GLY A O 1
ATOM 1449 N N . LEU A 1 182 ? -0.201 3.274 4.488 1.00 82.12 182 LEU A N 1
ATOM 1450 C CA . LEU A 1 182 ? 1.079 2.936 3.868 1.00 82.12 182 LEU A CA 1
ATOM 1451 C C . LEU A 1 182 ? 2.186 2.761 4.919 1.00 82.12 182 LEU A C 1
ATOM 1453 O O . LEU A 1 182 ? 3.043 1.896 4.779 1.00 82.12 182 LEU A O 1
ATOM 1457 N N . ILE A 1 183 ? 2.147 3.583 5.965 1.00 79.56 183 ILE A N 1
ATOM 1458 C CA . ILE A 1 183 ? 3.056 3.551 7.107 1.00 79.56 183 ILE A CA 1
ATOM 1459 C C . ILE A 1 183 ? 2.195 3.199 8.321 1.00 79.56 183 ILE A C 1
ATOM 1461 O O . ILE A 1 183 ? 1.134 3.787 8.494 1.00 79.56 183 ILE A O 1
ATOM 1465 N N . ARG A 1 184 ? 2.613 2.196 9.098 1.00 83.06 184 ARG A N 1
ATOM 1466 C CA . ARG A 1 184 ? 1.826 1.595 10.191 1.00 83.06 184 ARG A CA 1
ATOM 1467 C C . ARG A 1 184 ? 2.610 1.650 11.500 1.00 83.06 184 ARG A C 1
ATOM 1469 O O . ARG A 1 184 ? 2.956 0.616 12.062 1.00 83.06 184 ARG A O 1
ATOM 1476 N N . ILE A 1 185 ? 3.016 2.858 11.876 1.00 82.19 185 ILE A N 1
ATOM 1477 C CA . ILE A 1 185 ? 3.828 3.093 13.078 1.00 82.19 185 ILE A CA 1
ATOM 1478 C C . ILE A 1 185 ? 2.912 3.237 14.293 1.00 82.19 185 ILE A C 1
ATOM 1480 O O . ILE A 1 185 ? 3.152 2.594 15.313 1.00 82.19 185 ILE A O 1
ATOM 1484 N N . ASP A 1 186 ? 1.843 4.011 14.132 1.00 87.38 186 ASP A N 1
ATOM 1485 C CA . ASP A 1 186 ? 0.895 4.320 15.195 1.00 87.38 186 ASP A CA 1
ATOM 1486 C C . ASP A 1 186 ? -0.183 3.227 15.301 1.00 87.38 186 ASP A C 1
ATOM 1488 O O . ASP A 1 186 ? -0.285 2.323 14.461 1.00 87.38 186 ASP A O 1
ATOM 1492 N N . SER A 1 187 ? -0.996 3.279 16.350 1.00 91.12 187 SER A N 1
ATOM 1493 C CA . SER A 1 187 ? -2.126 2.382 16.589 1.00 91.12 187 SER A CA 1
ATOM 1494 C C . SER A 1 187 ? -3.463 3.088 16.393 1.00 91.12 187 SER A C 1
ATOM 1496 O O . SER A 1 187 ? -3.656 4.243 16.763 1.00 91.12 187 SER A O 1
ATOM 1498 N N . GLU A 1 188 ? -4.441 2.353 15.871 1.00 94.44 188 GLU A N 1
ATOM 1499 C CA . GLU A 1 188 ? -5.840 2.760 15.884 1.00 94.44 188 GLU A CA 1
ATOM 1500 C C . GLU A 1 188 ? -6.539 2.272 17.159 1.00 94.44 188 GLU A C 1
ATOM 1502 O O . GLU A 1 188 ? -6.377 1.130 17.602 1.00 94.44 188 GLU A O 1
ATOM 1507 N N . TRP A 1 189 ? -7.376 3.139 17.723 1.00 94.56 189 TRP A N 1
ATOM 1508 C CA . TRP A 1 189 ? -8.150 2.878 18.934 1.00 94.56 189 TRP A CA 1
ATOM 1509 C C . TRP A 1 189 ? -9.608 3.291 18.732 1.00 94.56 189 TRP A C 1
ATOM 1511 O O . TRP A 1 189 ? -9.888 4.296 18.088 1.00 94.56 189 TRP A O 1
ATOM 1521 N N . LEU A 1 190 ? -10.560 2.560 19.306 1.00 95.94 190 LEU A N 1
ATOM 1522 C CA . LEU A 1 190 ? -11.958 2.986 19.370 1.00 95.94 190 LEU A CA 1
ATOM 1523 C C . LEU A 1 190 ? -12.195 3.725 20.683 1.00 95.94 190 LEU A C 1
ATOM 1525 O O . LEU A 1 190 ? -12.242 3.094 21.735 1.00 95.94 190 LEU A O 1
ATOM 1529 N N . GLY A 1 191 ? -12.368 5.041 20.614 1.00 95.69 191 GLY A N 1
ATOM 1530 C CA . GLY A 1 191 ? -12.750 5.885 21.739 1.00 95.69 191 GLY A CA 1
ATOM 1531 C C . GLY A 1 191 ? -14.261 6.035 21.861 1.00 95.69 191 GLY A C 1
ATOM 1532 O O . GLY A 1 191 ? -14.963 6.209 20.861 1.00 95.69 191 GLY A O 1
ATOM 1533 N N . ILE A 1 192 ? -14.759 5.986 23.096 1.00 96.00 192 ILE A N 1
ATOM 1534 C CA . ILE A 1 192 ? -16.173 6.172 23.434 1.00 96.00 192 ILE A CA 1
ATOM 1535 C C . ILE A 1 192 ? -16.308 7.137 24.617 1.00 96.00 192 ILE A C 1
ATOM 1537 O O . ILE A 1 192 ? -15.601 6.999 25.620 1.00 96.00 192 ILE A O 1
ATOM 1541 N N . ARG A 1 193 ? -17.219 8.107 24.488 1.00 95.81 193 ARG A N 1
ATOM 1542 C CA . ARG A 1 193 ? -17.567 9.076 25.536 1.00 95.81 193 ARG A CA 1
ATOM 1543 C C . ARG A 1 193 ? -19.028 8.921 25.951 1.00 95.81 193 ARG A C 1
ATOM 1545 O O . ARG A 1 193 ? -19.887 8.652 25.105 1.00 95.81 193 ARG A O 1
ATOM 1552 N N . PHE A 1 194 ? -19.311 9.101 27.234 1.00 95.19 194 PHE A N 1
ATOM 1553 C CA . PHE A 1 194 ? -20.655 9.084 27.801 1.00 95.19 194 PHE A CA 1
ATOM 1554 C C . PHE A 1 194 ? -21.151 10.493 28.146 1.00 95.19 194 PHE A C 1
ATOM 1556 O O . PHE A 1 194 ? -20.384 11.436 28.340 1.00 95.19 194 PHE A O 1
ATOM 1563 N N . SER A 1 195 ? -22.470 10.640 28.230 1.00 94.25 195 SER A N 1
ATOM 1564 C CA . SER A 1 195 ? -23.119 11.763 28.901 1.00 94.25 195 SER A CA 1
ATOM 1565 C C . SER A 1 195 ? -23.040 11.609 30.421 1.00 94.25 195 SER A C 1
ATOM 1567 O O . SER A 1 195 ? -22.756 10.529 30.943 1.00 94.25 195 SER A O 1
ATOM 1569 N N . ALA A 1 196 ? -23.409 12.675 31.134 1.00 91.81 196 ALA A N 1
ATOM 1570 C CA . ALA A 1 196 ? -23.628 12.634 32.580 1.00 91.81 196 ALA A CA 1
ATOM 1571 C C . ALA A 1 196 ? -24.643 11.550 33.008 1.00 91.81 196 ALA A C 1
ATOM 1573 O O . ALA A 1 196 ? -24.515 10.985 34.089 1.00 91.81 196 ALA A O 1
ATOM 1574 N N . ASP A 1 197 ? -25.600 11.205 32.138 1.00 91.56 197 ASP A N 1
ATOM 1575 C CA . ASP A 1 197 ? -26.617 10.172 32.383 1.00 91.56 197 ASP A CA 1
ATOM 1576 C C . ASP A 1 197 ? -26.120 8.735 32.106 1.00 91.56 197 ASP A C 1
ATOM 1578 O O . ASP A 1 197 ? -26.882 7.769 32.214 1.00 91.56 197 ASP A O 1
ATOM 1582 N N . GLY A 1 198 ? -24.846 8.571 31.726 1.00 92.31 198 GLY A N 1
ATOM 1583 C CA . GLY A 1 198 ? -24.215 7.268 31.495 1.00 92.31 198 GLY A CA 1
ATOM 1584 C C . GLY A 1 198 ? -24.568 6.612 30.155 1.00 92.31 198 GLY A C 1
ATOM 1585 O O . GLY A 1 198 ? -24.466 5.387 30.023 1.00 92.31 198 GLY A O 1
ATOM 1586 N N . THR A 1 199 ? -24.997 7.399 29.163 1.00 94.94 199 THR A N 1
ATOM 1587 C CA . THR A 1 199 ? -25.284 6.932 27.794 1.00 94.94 199 THR A CA 1
ATOM 1588 C C . THR A 1 199 ? -24.232 7.411 26.805 1.00 94.94 199 THR A C 1
ATOM 1590 O O . THR A 1 199 ? -23.758 8.534 26.931 1.00 94.94 199 THR A O 1
ATOM 1593 N N . VAL A 1 200 ? -23.875 6.598 25.812 1.00 95.94 200 VAL A N 1
ATOM 1594 C CA . VAL A 1 200 ? -22.853 6.949 24.814 1.00 95.94 200 VAL A CA 1
ATOM 1595 C C . VAL A 1 200 ? -23.285 8.171 24.000 1.00 95.94 200 VAL A C 1
ATOM 1597 O O . VAL A 1 200 ? -24.352 8.167 23.387 1.00 95.94 200 VAL A O 1
ATOM 1600 N N . THR A 1 201 ? -22.440 9.196 23.948 1.00 95.56 201 THR A N 1
ATOM 1601 C CA . THR A 1 201 ? -22.665 10.434 23.181 1.00 95.56 201 THR A CA 1
ATOM 1602 C C . THR A 1 201 ? -21.719 10.579 22.003 1.00 95.56 201 THR A C 1
ATOM 1604 O O . THR A 1 201 ? -22.072 11.221 21.018 1.00 95.56 201 THR A O 1
ATOM 1607 N N . GLU A 1 202 ? -20.535 9.973 22.077 1.00 95.44 202 GLU A N 1
ATOM 1608 C CA . GLU A 1 202 ? -19.525 10.068 21.030 1.00 95.44 202 GLU A CA 1
ATOM 1609 C C . GLU A 1 202 ? -18.800 8.736 20.862 1.00 95.44 202 GLU A C 1
ATOM 1611 O O . GLU A 1 202 ? -18.443 8.079 21.841 1.00 95.44 202 GLU A O 1
ATOM 1616 N N . VAL A 1 203 ? -18.567 8.359 19.605 1.00 95.62 203 VAL A N 1
ATOM 1617 C CA . VAL A 1 203 ? -17.726 7.226 19.220 1.00 95.62 203 VAL A CA 1
ATOM 1618 C C . VAL A 1 203 ? -16.804 7.675 18.096 1.00 95.62 203 VAL A C 1
ATOM 1620 O O . VAL A 1 203 ? -17.269 8.269 17.121 1.00 95.62 203 VAL A O 1
ATOM 1623 N N . ARG A 1 204 ? -15.501 7.410 18.222 1.00 95.31 204 ARG A N 1
ATOM 1624 C CA . ARG A 1 204 ? -14.501 7.837 17.235 1.00 95.31 204 ARG A CA 1
ATOM 1625 C C . ARG A 1 204 ? -13.322 6.872 17.161 1.00 95.31 204 ARG A C 1
ATOM 1627 O O . ARG A 1 204 ? -12.925 6.302 18.170 1.00 95.31 204 ARG A O 1
ATOM 1634 N 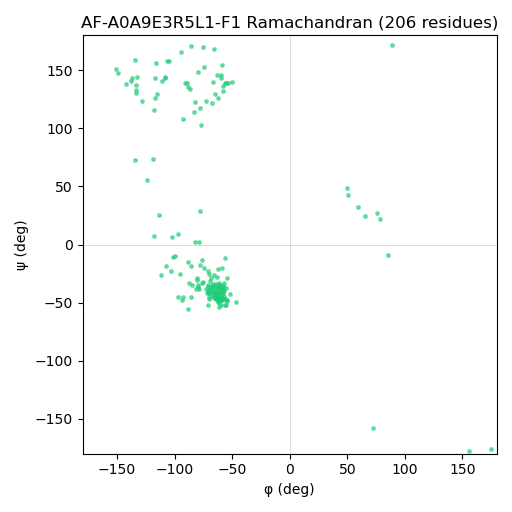N . ILE A 1 205 ? -12.740 6.740 15.969 1.00 95.19 205 ILE A N 1
ATOM 1635 C CA . ILE A 1 205 ? -11.426 6.111 15.797 1.00 95.19 205 ILE A CA 1
ATOM 1636 C C . ILE A 1 205 ? -10.341 7.148 16.102 1.00 95.19 205 ILE A C 1
ATOM 1638 O O . ILE A 1 205 ? -10.311 8.220 15.496 1.00 95.19 205 ILE A O 1
ATOM 1642 N N . LEU A 1 206 ? -9.481 6.830 17.060 1.00 94.44 206 LEU A N 1
ATOM 1643 C CA . LEU A 1 206 ? -8.362 7.638 17.533 1.00 94.44 206 LEU A CA 1
ATOM 1644 C C . LEU A 1 206 ? -7.043 7.037 17.040 1.00 94.44 206 LEU A C 1
ATOM 1646 O O . LEU A 1 206 ? -6.993 5.851 16.709 1.00 94.44 206 LEU A O 1
ATOM 1650 N N . ARG A 1 207 ? -5.999 7.865 16.997 1.00 92.69 207 ARG A N 1
ATOM 1651 C CA . ARG A 1 207 ? -4.629 7.508 16.602 1.00 92.69 207 ARG A CA 1
ATOM 1652 C C . ARG A 1 207 ? -3.661 8.103 17.614 1.00 92.69 207 ARG A C 1
ATOM 1654 O O . ARG A 1 207 ? -3.936 9.214 18.083 1.00 92.69 207 ARG A O 1
ATOM 1661 N N . ASP A 1 208 ? -2.655 7.333 18.017 1.00 86.69 208 ASP A N 1
ATOM 1662 C CA . ASP A 1 208 ? -1.639 7.745 18.997 1.00 86.69 208 ASP A CA 1
ATOM 1663 C C . ASP A 1 208 ? -0.366 8.303 18.354 1.00 86.69 208 ASP A C 1
ATOM 1665 O O . ASP A 1 208 ? -0.234 8.182 17.119 1.00 86.69 208 ASP A O 1
#

Radius of gyration: 27.4 Å; Cα contacts (8 Å, |Δi|>4): 263; chains: 1; bounding box: 60×29×76 Å

Sequence (208 aa):
MTTERTADGRRFFALGFVLSAACTWLIAEWYTIANDVLGLGVVYDTRPAWLVVVMEALGWLPWAVLALLAIIRARRGPVVRPLAYALGAATPYVLLVGWVLGGPSVSDRWHRTAFDPAGWRQNDGARTDWPARLRMVDDLLARRTLIGLRADSLDRLLGPREETAYFRDWDRVYWLGPERGLIRIDSEWLGIRFSADGTVTEVRILRD

pLDDT: mean 91.38, std 7.25, range [58.56, 98.25]

Mean predicted aligned error: 7.1 Å